Protein AF-A0A6J1R0R0-F1 (afdb_monomer)

Organism: NCBI:txid300111

Foldseek 3Di:
DDDPPPDDPVSLVVVCVVVVVPDPDDPVVNCVSDDDDPCVVPVVVCVPPPPDDDDPQWAWQEFDADLVVRAGFWTWTDHPNDIDTDGDPHHDDDDPDQFLSLVRCLLHQQEQNVQSVVQVHHHSYYAHFFKQKDFKKKFFQWKKFFQDPPADQVCNQCPVVPVVSVCCCCVQVVVQDCPPPQVVVRRRTGIDGDIDIQPDDPFMWGWGDPHSGSPDRTDTGRCPCVDVVSLVSVLVSVVVSVVVCVDPVNVVGVIGTRPDDGPQLVVDDPPDSSSSSSSCVRRMDTPPGIDDSQAEDDPPPRSHSHYD

Secondary structure (DSSP, 8-state):
--------HHHHHHHHHHHHTT----HHHHHHHH---HIIIIIGGGTT-TT----SS-EEEEEEEETTTTEEEEEEEEETTEEEEEE-SS-----SHHHHHHHHHHHTTEE-HHHHHHTTPPPSEE--TTEEEB--EEE---EEE-S-TTSEEHHHHT-TTSHHHHHHIIIIIHHHS-TTHHHHTTTTSEEEE---B-SS----EEEE-SSS-TTSPPEEE--TT-SHHHHHHHHHHHHHHHHHHTSHHHHTTT-EE-----GGGTTS-TTSHHHHHHHHHHHEEE-S--B-TT-EESTT-TT-SEE-

InterPro domains:
  IPR000172 Glucose-methanol-choline oxidoreductase, N-terminal [PF00732] (37-137)
  IPR000172 Glucose-methanol-choline oxidoreductase, N-terminal [PS00624] (97-111)
  IPR007867 Glucose-methanol-choline oxidoreductase, C-terminal [PF05199] (201-302)
  IPR012132 Glucose-methanol-choline oxidoreductase [PTHR11552] (37-172)
  IPR036188 FAD/NAD(P)-binding domain superfamily [G3DSA:3.50.50.60] (41-130)
  IPR036188 FAD/NAD(P)-binding domain superfamily [G3DSA:3.50.50.60] (289-304)
  IPR036188 FAD/NAD(P)-binding domain superfamily [SSF51905] (34-174)

pLDDT: mean 81.6, std 20.73, range [24.03, 98.38]

Sequence (308 aa):
MFLENRGTYLECYENIRNLLLRYPLNILSIYLCCMGSSNRAYLHPVHGRTNLHLTRKSTVTKVLIDRITNRAIGVEFVKNKQTIRVFAKNEVILCAGAIRSPQLLMLSGIGPAKHLTDLGINVIRDAPVGENLIDHITFFGLTFTTNAAVGYQLFDLINPFNSHISDFLINRMGKVYDSGREWDKYSLTNGWTVLPILLKPKSRGRITLLANDVNVKPEIVPNYFDDPDDVRTMIAGIRTALSIGQTKTMQAFDSKLLNITYTECNNYEYDSDAYWECAIRMLSTTLYHYCGTCKMGPSGDPTGSSEN

Structure (mmCIF, N/CA/C/O backbone):
data_AF-A0A6J1R0R0-F1
#
_entry.id   AF-A0A6J1R0R0-F1
#
loop_
_atom_site.group_PDB
_atom_site.id
_atom_site.type_symbol
_atom_site.label_atom_id
_atom_site.label_alt_id
_atom_site.label_comp_id
_atom_site.label_asym_id
_atom_site.label_entity_id
_atom_site.label_seq_id
_atom_site.pdbx_PDB_ins_code
_atom_site.Cartn_x
_atom_site.Cartn_y
_atom_site.Cartn_z
_atom_site.occupancy
_atom_site.B_iso_or_equiv
_atom_site.auth_seq_id
_atom_site.auth_comp_id
_atom_site.auth_asym_id
_atom_site.auth_atom_id
_atom_site.pdbx_PDB_model_num
ATOM 1 N N . MET A 1 1 ? 26.150 7.738 23.090 1.00 25.55 1 MET A N 1
ATOM 2 C CA . MET A 1 1 ? 26.314 9.201 23.203 1.00 25.55 1 MET A CA 1
ATOM 3 C C . MET A 1 1 ? 25.597 9.819 22.008 1.00 25.55 1 MET A C 1
ATOM 5 O O . MET A 1 1 ? 26.171 9.892 20.935 1.00 25.55 1 MET A O 1
ATOM 9 N N . PHE A 1 2 ? 24.296 10.093 22.138 1.00 24.03 2 PHE A N 1
ATOM 10 C CA . PHE A 1 2 ? 23.506 10.749 21.090 1.00 24.03 2 PHE A CA 1
ATOM 11 C C . PHE A 1 2 ? 23.536 12.247 21.380 1.00 24.03 2 PHE A C 1
ATOM 13 O O . PHE A 1 2 ? 23.161 12.653 22.477 1.00 24.03 2 PHE A O 1
ATOM 20 N N . LEU A 1 3 ? 24.029 13.044 20.435 1.00 28.38 3 LEU A N 1
ATOM 21 C CA . LEU A 1 3 ? 24.000 14.498 20.543 1.00 28.38 3 LEU A CA 1
ATOM 22 C C . LEU A 1 3 ? 22.537 14.961 20.478 1.00 28.38 3 LEU A C 1
ATOM 24 O O . LEU A 1 3 ? 21.873 14.807 19.452 1.00 28.38 3 LEU A O 1
ATOM 28 N N . GLU A 1 4 ? 22.037 15.503 21.590 1.00 34.66 4 GLU A N 1
ATOM 29 C CA . GLU A 1 4 ? 20.826 16.324 21.631 1.00 34.66 4 GLU A CA 1
ATOM 30 C C . GLU A 1 4 ? 21.063 17.572 20.776 1.00 34.66 4 GLU A C 1
ATOM 32 O O . GLU A 1 4 ? 21.605 18.563 21.256 1.00 34.66 4 GLU A O 1
ATOM 37 N N . ASN A 1 5 ? 20.665 17.546 19.505 1.00 34.84 5 ASN A N 1
ATOM 38 C CA . ASN A 1 5 ? 20.676 18.755 18.690 1.00 34.84 5 ASN A CA 1
ATOM 39 C C . ASN A 1 5 ? 19.304 19.432 18.790 1.00 34.84 5 ASN A C 1
ATOM 41 O O . ASN A 1 5 ? 18.382 19.146 18.027 1.00 34.84 5 ASN A O 1
ATOM 45 N N . ARG A 1 6 ? 19.172 20.309 19.792 1.00 40.19 6 ARG A N 1
ATOM 46 C CA . ARG A 1 6 ? 18.006 21.166 20.072 1.00 40.19 6 ARG A CA 1
ATOM 47 C C . ARG A 1 6 ? 17.918 22.351 19.097 1.00 40.19 6 ARG A C 1
ATOM 49 O O . ARG A 1 6 ? 17.718 23.476 19.528 1.00 40.19 6 ARG A O 1
ATOM 56 N N . GLY A 1 7 ? 18.116 22.103 17.804 1.00 38.59 7 GLY A N 1
ATOM 57 C CA . GLY A 1 7 ? 18.238 23.155 16.800 1.00 38.59 7 GLY A CA 1
ATOM 58 C C . GLY A 1 7 ? 17.010 23.296 15.902 1.00 38.59 7 GLY A C 1
ATOM 59 O O . GLY A 1 7 ? 16.557 22.312 15.309 1.00 38.59 7 GLY A O 1
ATOM 60 N N . THR A 1 8 ? 16.499 24.515 15.745 1.00 49.19 8 THR A N 1
ATOM 61 C CA . THR A 1 8 ? 15.584 24.897 14.651 1.00 49.19 8 THR A CA 1
ATOM 62 C C . THR A 1 8 ? 16.269 24.754 13.274 1.00 49.19 8 THR A C 1
ATOM 64 O O . THR A 1 8 ? 17.476 24.529 13.188 1.00 49.19 8 THR A O 1
ATOM 67 N N . TYR A 1 9 ? 15.524 24.850 12.161 1.00 46.78 9 TYR A N 1
ATOM 68 C CA . TYR A 1 9 ? 16.057 24.653 10.793 1.00 46.78 9 TYR A CA 1
ATOM 69 C C . TYR A 1 9 ? 17.287 25.542 10.488 1.00 46.78 9 TYR A C 1
ATOM 71 O O . TYR A 1 9 ? 18.226 25.092 9.833 1.00 46.78 9 TYR A O 1
ATOM 79 N N . LEU A 1 10 ? 17.324 26.763 11.039 1.00 44.91 10 LEU A N 1
ATOM 80 C CA . LEU A 1 10 ? 18.466 27.683 10.954 1.00 44.91 10 LEU A CA 1
ATOM 81 C C . LEU A 1 10 ? 19.697 27.199 11.742 1.00 44.91 10 LEU A C 1
ATOM 83 O O . LEU A 1 10 ? 20.815 27.336 11.256 1.00 44.91 10 LEU A O 1
ATOM 87 N N . GLU A 1 11 ? 19.519 26.568 12.904 1.00 47.12 11 GLU A N 1
ATOM 88 C CA . GLU A 1 11 ? 20.631 26.034 13.706 1.00 47.12 11 GLU A CA 1
ATOM 89 C C . GLU A 1 11 ? 21.251 24.768 13.099 1.00 47.12 11 GLU A C 1
ATOM 91 O O . GLU A 1 11 ? 22.453 24.566 13.246 1.00 47.12 11 GLU A O 1
ATOM 96 N N . CYS A 1 12 ? 20.493 23.919 12.385 1.00 47.28 12 CYS A N 1
ATOM 97 C CA . CYS A 1 12 ? 21.101 22.815 11.614 1.00 47.28 12 CYS A CA 1
ATOM 98 C C . CYS A 1 12 ? 21.874 23.381 10.400 1.00 47.28 12 CYS A C 1
ATOM 100 O O . CYS A 1 12 ? 22.957 22.884 10.113 1.00 47.28 12 CYS A O 1
ATOM 102 N N . TYR A 1 13 ? 21.417 24.468 9.756 1.00 50.12 13 TYR A N 1
ATOM 103 C CA . TYR A 1 13 ? 22.153 25.118 8.656 1.00 50.12 13 TYR A CA 1
ATOM 104 C C . TYR A 1 13 ? 23.470 25.777 9.118 1.00 50.12 13 TYR A C 1
ATOM 106 O O . TYR A 1 13 ? 24.520 25.546 8.518 1.00 50.12 13 TYR A O 1
ATOM 114 N N . GLU A 1 14 ? 23.446 26.529 10.223 1.00 50.41 14 GLU A N 1
ATOM 115 C CA . GLU A 1 14 ? 24.640 27.137 10.843 1.00 50.41 14 GLU A CA 1
ATOM 116 C C . GLU A 1 14 ? 25.627 26.076 11.371 1.00 50.41 14 GLU A C 1
ATOM 118 O O . GLU A 1 14 ? 26.841 26.191 11.174 1.00 50.41 14 GLU A O 1
ATOM 123 N N . ASN A 1 15 ? 25.129 24.986 11.970 1.00 48.19 15 ASN A N 1
ATOM 124 C CA . ASN A 1 15 ? 25.982 23.872 12.39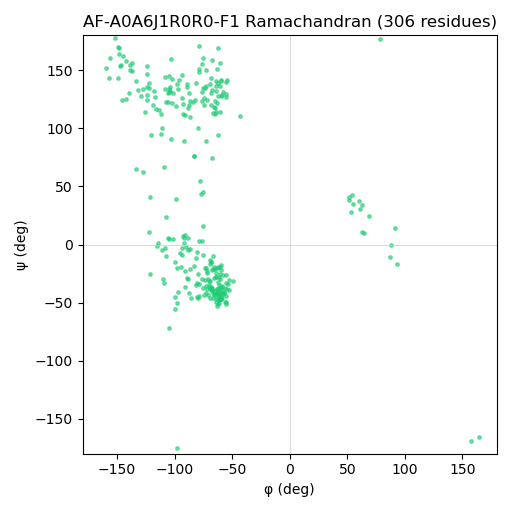8 1.00 48.19 15 ASN A CA 1
ATOM 125 C C . ASN A 1 15 ? 26.579 23.098 11.214 1.00 48.19 15 ASN A C 1
ATOM 127 O O . ASN A 1 15 ? 27.745 22.717 11.273 1.00 48.19 15 ASN A O 1
ATOM 131 N N . ILE A 1 16 ? 25.837 22.903 10.117 1.00 51.34 16 ILE A N 1
ATOM 132 C CA . ILE A 1 16 ? 26.368 22.294 8.887 1.00 51.34 16 ILE A CA 1
ATOM 133 C C . ILE A 1 16 ? 27.457 23.185 8.279 1.00 51.34 16 ILE A C 1
ATOM 135 O O . ILE A 1 16 ? 28.513 22.675 7.911 1.00 51.34 16 ILE A O 1
ATOM 139 N N . ARG A 1 17 ? 27.268 24.512 8.243 1.00 47.06 17 ARG A N 1
ATOM 140 C CA . ARG A 1 17 ? 28.279 25.459 7.743 1.00 47.06 17 ARG A CA 1
ATOM 141 C C . ARG A 1 17 ? 29.583 25.401 8.547 1.00 47.06 17 ARG A C 1
ATOM 143 O O . ARG A 1 17 ? 30.659 25.404 7.956 1.00 47.06 17 ARG A O 1
ATOM 150 N N . ASN A 1 18 ? 29.495 25.288 9.873 1.00 45.72 18 ASN A N 1
ATOM 151 C CA . ASN A 1 18 ? 30.667 25.171 10.747 1.00 45.72 18 ASN A CA 1
ATOM 152 C C . ASN A 1 18 ? 31.321 23.773 10.726 1.00 45.72 18 ASN A C 1
ATOM 154 O O . ASN A 1 18 ? 32.537 23.675 10.894 1.00 45.72 18 ASN A O 1
ATOM 158 N N . LEU A 1 19 ? 30.562 22.694 10.485 1.00 45.06 19 LEU A N 1
ATOM 159 C CA . LEU A 1 19 ? 31.120 21.339 10.350 1.00 45.06 19 LEU A CA 1
ATOM 160 C C . LEU A 1 19 ? 31.748 21.064 8.973 1.00 45.06 19 LEU A C 1
ATOM 162 O O . LEU A 1 19 ? 32.768 20.375 8.918 1.00 45.06 19 LEU A O 1
ATOM 166 N N . LEU A 1 20 ? 31.211 21.636 7.887 1.00 45.91 20 LEU A N 1
ATOM 167 C CA . LEU A 1 20 ? 31.779 21.536 6.531 1.00 45.91 20 LEU A CA 1
ATOM 168 C C . LEU A 1 20 ? 33.198 22.122 6.434 1.00 45.91 20 LEU A C 1
ATOM 170 O O . LEU A 1 20 ? 33.977 21.701 5.586 1.00 45.91 20 LEU A O 1
ATOM 174 N N . LEU A 1 21 ? 33.552 23.060 7.319 1.00 47.03 21 LEU A N 1
ATOM 175 C CA . LEU A 1 21 ? 34.891 23.653 7.392 1.00 47.03 21 LEU A CA 1
ATOM 176 C C . LEU A 1 21 ? 35.912 22.791 8.152 1.00 47.03 21 LEU A C 1
ATOM 178 O O . LEU A 1 21 ? 37.100 23.105 8.116 1.00 47.03 21 LEU A O 1
ATOM 182 N N . ARG A 1 22 ? 35.485 21.740 8.869 1.00 41.75 22 ARG A N 1
ATOM 183 C CA . ARG A 1 22 ? 36.368 20.982 9.776 1.00 41.75 22 ARG A CA 1
ATOM 184 C C . ARG A 1 22 ? 36.503 19.493 9.477 1.00 41.75 22 ARG A C 1
ATOM 186 O O . ARG A 1 22 ? 37.535 18.940 9.839 1.00 41.75 22 ARG A O 1
ATOM 193 N N . TYR A 1 23 ? 35.532 18.845 8.830 1.00 41.50 23 TYR A N 1
ATOM 194 C CA . TYR A 1 23 ? 35.614 17.409 8.532 1.00 41.50 23 TYR A CA 1
ATOM 195 C C . TYR A 1 23 ? 34.883 17.047 7.229 1.00 41.50 23 TYR A C 1
ATOM 197 O O . TYR A 1 23 ? 33.804 17.588 6.979 1.00 41.50 23 TYR A O 1
ATOM 205 N N . PRO A 1 24 ? 35.395 16.092 6.425 1.00 41.91 24 PRO A N 1
ATOM 206 C CA . PRO A 1 24 ? 34.643 15.525 5.314 1.00 41.91 24 PRO A CA 1
ATOM 207 C C . PRO A 1 24 ? 33.551 14.617 5.896 1.00 41.91 24 PRO A C 1
ATOM 209 O O . PRO A 1 24 ? 33.769 13.437 6.168 1.00 41.91 24 PRO A O 1
ATOM 212 N N . LEU A 1 25 ? 32.377 15.179 6.178 1.00 41.91 25 LEU A N 1
ATOM 213 C CA . LEU A 1 25 ? 31.230 14.385 6.603 1.00 41.91 25 LEU A CA 1
ATOM 214 C C . LEU A 1 25 ? 30.607 13.672 5.403 1.00 41.91 25 LEU A C 1
ATOM 216 O O . LEU A 1 25 ? 30.306 14.281 4.380 1.00 41.91 25 LEU A O 1
ATOM 220 N N . ASN A 1 26 ? 30.379 12.371 5.570 1.00 42.28 26 ASN A N 1
ATOM 221 C CA . ASN A 1 26 ? 29.721 11.516 4.592 1.00 42.28 26 ASN A CA 1
ATOM 222 C C . ASN A 1 26 ? 28.259 11.978 4.377 1.00 42.28 26 ASN A C 1
ATOM 224 O O . ASN A 1 26 ? 27.578 12.331 5.345 1.00 42.28 26 ASN A O 1
ATOM 228 N N . ILE A 1 27 ? 27.766 11.955 3.132 1.00 45.88 27 ILE A N 1
ATOM 229 C CA . ILE A 1 27 ? 26.449 12.487 2.697 1.00 45.88 27 ILE A CA 1
ATOM 230 C C . ILE A 1 27 ? 25.278 12.005 3.579 1.00 45.88 27 ILE A C 1
ATOM 232 O O . ILE A 1 27 ? 24.324 12.746 3.833 1.00 45.88 27 ILE A O 1
ATOM 236 N N . LEU A 1 28 ? 25.385 10.793 4.127 1.00 38.22 28 LEU A N 1
ATOM 237 C CA . LEU A 1 28 ? 24.395 10.184 5.017 1.00 38.22 28 LEU A CA 1
ATOM 238 C C . LEU A 1 28 ? 24.143 10.995 6.309 1.00 38.22 28 LEU A C 1
ATOM 240 O O . LEU A 1 28 ? 23.002 11.097 6.760 1.00 38.22 28 LEU A O 1
ATOM 244 N N . SER A 1 29 ? 25.176 11.626 6.883 1.00 35.62 29 SER A N 1
ATOM 245 C CA . SER A 1 29 ? 25.048 12.433 8.112 1.00 35.62 29 SER A CA 1
ATOM 246 C C . SER A 1 29 ? 24.282 13.740 7.890 1.00 35.62 29 SER A C 1
ATOM 248 O O . SER A 1 29 ? 23.574 14.201 8.787 1.00 35.62 29 SER A O 1
ATOM 250 N N . ILE A 1 30 ? 24.374 14.325 6.693 1.00 46.00 30 ILE A N 1
ATOM 251 C CA . ILE A 1 30 ? 23.622 15.535 6.325 1.00 46.00 30 ILE A CA 1
ATOM 252 C C . ILE A 1 30 ? 22.140 15.179 6.129 1.00 46.00 30 ILE A C 1
ATOM 254 O O . ILE A 1 30 ? 21.258 15.868 6.644 1.00 46.00 30 ILE A O 1
ATOM 258 N N . TYR A 1 31 ? 21.864 14.044 5.479 1.00 45.44 31 TYR A N 1
ATOM 259 C CA . TYR A 1 31 ? 20.505 13.546 5.244 1.00 45.44 31 TYR A CA 1
ATOM 260 C C . TYR A 1 31 ? 19.730 13.299 6.553 1.00 45.44 31 TYR A C 1
ATOM 262 O O . TYR A 1 31 ? 18.569 13.692 6.687 1.00 45.44 31 TYR A O 1
ATOM 270 N N . LEU A 1 32 ? 20.392 12.723 7.563 1.00 44.53 32 LEU A N 1
ATOM 271 C CA . LEU A 1 32 ? 19.810 12.491 8.890 1.00 44.53 32 L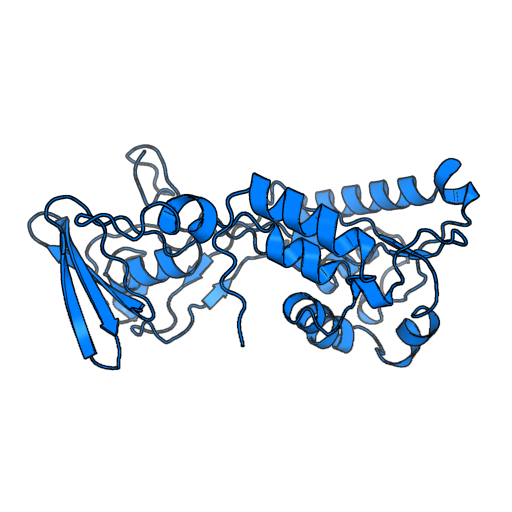EU A CA 1
ATOM 272 C C . LEU A 1 32 ? 19.568 13.791 9.693 1.00 44.53 32 LEU A C 1
ATOM 274 O O . LEU A 1 32 ? 18.579 13.852 10.428 1.00 44.53 32 LEU A O 1
ATOM 278 N N . CYS A 1 33 ? 20.379 14.855 9.537 1.00 50.22 33 CYS A N 1
ATOM 279 C CA . CYS A 1 33 ? 20.105 16.153 10.199 1.00 50.22 33 CYS A CA 1
ATOM 280 C C . CYS A 1 33 ? 18.914 16.892 9.574 1.00 50.22 33 CYS A C 1
ATOM 282 O O . CYS A 1 33 ? 18.261 17.664 10.279 1.00 50.22 33 CYS A O 1
ATOM 284 N N . CYS A 1 34 ? 18.577 16.634 8.306 1.00 57.62 34 CYS A N 1
ATOM 285 C CA . CYS A 1 34 ? 17.604 17.428 7.545 1.00 57.62 34 CYS A CA 1
ATOM 286 C C . CYS A 1 34 ? 16.277 16.717 7.221 1.00 57.62 34 CYS A C 1
ATOM 288 O O . CYS A 1 34 ? 15.373 17.361 6.693 1.00 57.62 34 CYS A O 1
ATOM 290 N N . MET A 1 35 ? 16.105 15.430 7.549 1.00 64.38 35 MET A N 1
ATOM 291 C CA . MET A 1 35 ? 14.853 14.726 7.242 1.00 64.38 35 MET A CA 1
ATOM 292 C C . MET A 1 35 ? 13.649 15.323 8.002 1.00 64.38 35 MET A C 1
ATOM 294 O O . MET A 1 35 ? 13.539 15.228 9.232 1.00 64.38 35 MET A O 1
ATOM 298 N N . GLY A 1 36 ? 12.719 15.916 7.250 1.00 76.12 36 GLY A N 1
ATOM 299 C CA . GLY A 1 36 ? 11.468 16.492 7.744 1.00 76.12 36 GLY A CA 1
ATOM 300 C C . GLY A 1 36 ? 10.367 15.446 7.919 1.00 76.12 36 GLY A C 1
ATOM 301 O O . GLY A 1 36 ? 9.457 15.360 7.104 1.00 76.12 36 GLY A O 1
ATOM 302 N N . SER A 1 37 ? 10.432 14.639 8.980 1.00 88.69 37 SER A N 1
ATOM 303 C CA . SER A 1 37 ? 9.326 13.731 9.331 1.00 88.69 37 SER A CA 1
ATOM 304 C C . SER A 1 37 ? 8.158 14.474 9.990 1.00 88.69 37 SER A C 1
ATOM 306 O O . SER A 1 37 ? 8.357 15.491 10.659 1.00 88.69 37 SER A O 1
ATOM 308 N N . SER A 1 38 ? 6.944 13.917 9.899 1.00 90.25 38 SER A N 1
ATOM 309 C CA . SER A 1 38 ? 5.759 14.465 10.577 1.00 90.25 38 SER A CA 1
ATOM 310 C C . SER A 1 38 ? 5.954 14.595 12.094 1.00 90.25 38 SER A C 1
ATOM 312 O O . SER A 1 38 ? 5.556 15.591 12.688 1.00 90.25 38 SER A O 1
ATOM 314 N N . ASN A 1 39 ? 6.644 13.645 12.732 1.00 89.56 39 ASN A N 1
ATOM 315 C CA . ASN A 1 39 ? 6.973 13.730 14.155 1.00 89.56 39 ASN A CA 1
ATOM 316 C C . ASN A 1 39 ? 7.865 14.942 14.470 1.00 89.56 39 ASN A C 1
ATOM 318 O O . ASN A 1 39 ? 7.591 15.678 15.417 1.00 89.56 39 ASN A O 1
ATOM 322 N N . ARG A 1 40 ? 8.920 15.168 13.677 1.00 88.62 40 ARG A N 1
ATOM 323 C CA . ARG A 1 40 ? 9.832 16.302 13.885 1.00 88.62 40 ARG A CA 1
ATOM 324 C C . ARG A 1 40 ? 9.145 17.639 13.619 1.00 88.62 40 ARG A C 1
ATOM 326 O O . ARG A 1 40 ? 9.380 18.583 14.362 1.00 88.62 40 ARG A O 1
ATOM 333 N N . ALA A 1 41 ? 8.305 17.705 12.589 1.00 91.25 41 ALA A N 1
ATOM 334 C CA . ALA A 1 41 ? 7.609 18.927 12.204 1.00 91.25 41 ALA A CA 1
ATOM 335 C C . ALA A 1 41 ? 6.451 19.282 13.154 1.00 91.25 41 ALA A C 1
ATOM 337 O O . ALA A 1 41 ? 6.323 20.437 13.545 1.00 91.25 41 ALA A O 1
ATOM 338 N N . TYR A 1 42 ? 5.628 18.305 13.553 1.00 92.62 42 TYR A N 1
ATOM 339 C CA . TYR A 1 42 ? 4.358 18.571 14.242 1.00 92.62 42 TYR A CA 1
ATOM 340 C C . TYR A 1 42 ? 4.335 18.187 15.719 1.00 92.62 42 TYR A C 1
ATOM 342 O O . TYR A 1 42 ? 3.648 18.854 16.483 1.00 92.62 42 TYR A O 1
ATOM 350 N N . LEU A 1 43 ? 5.045 17.135 16.144 1.00 93.06 43 LEU A N 1
ATOM 351 C CA . LEU A 1 43 ? 4.983 16.650 17.533 1.00 93.06 43 LEU A CA 1
ATOM 352 C C . LEU A 1 43 ? 6.127 17.190 18.391 1.00 93.06 43 LEU A C 1
ATOM 354 O O . LEU A 1 43 ? 5.906 17.579 19.536 1.00 93.06 43 LEU A O 1
ATOM 358 N N . HIS A 1 44 ? 7.341 17.254 17.841 1.00 90.44 44 HIS A N 1
ATOM 359 C CA . HIS A 1 44 ? 8.515 17.725 18.574 1.00 90.44 44 HIS A CA 1
ATOM 360 C C . HIS A 1 44 ? 8.362 19.169 19.092 1.00 90.44 44 HIS A C 1
ATOM 362 O O . HIS A 1 44 ? 8.618 19.383 20.271 1.00 90.44 44 HIS A O 1
ATOM 368 N N . PRO A 1 45 ? 7.879 20.162 18.319 1.00 93.56 45 PRO A N 1
ATOM 369 C CA . PRO A 1 45 ? 7.779 21.541 18.816 1.00 93.56 45 PRO A CA 1
ATOM 370 C C . PRO A 1 45 ? 6.727 21.740 19.918 1.00 93.56 45 PRO A C 1
ATOM 372 O O . PRO A 1 45 ? 6.712 22.772 20.582 1.00 93.56 45 PRO A O 1
ATOM 375 N N . VAL A 1 46 ? 5.818 20.778 20.102 1.00 95.38 46 VAL A N 1
ATOM 376 C CA . VAL A 1 46 ? 4.638 20.910 20.973 1.00 95.38 46 VAL A CA 1
ATOM 377 C C . VAL A 1 46 ? 4.580 19.845 22.068 1.00 95.38 46 VAL A C 1
ATOM 379 O O . VAL A 1 46 ? 3.568 19.737 22.760 1.00 95.38 46 VAL A O 1
ATOM 382 N N . HIS A 1 47 ? 5.658 19.078 22.265 1.00 91.00 47 HIS A N 1
ATOM 383 C CA . HIS A 1 47 ? 5.694 17.939 23.190 1.00 91.00 47 HIS A CA 1
ATOM 384 C C . HIS A 1 47 ? 5.395 18.313 24.655 1.00 91.00 47 HIS A C 1
ATOM 386 O O . HIS A 1 47 ? 5.067 17.441 25.452 1.00 91.00 47 HIS A O 1
ATOM 392 N N . GLY A 1 48 ? 5.572 19.586 25.032 1.00 92.88 48 GLY A N 1
ATOM 393 C CA . GLY A 1 48 ? 5.364 20.090 26.393 1.00 92.88 48 GLY A CA 1
ATOM 394 C C . GLY A 1 48 ? 3.947 20.593 26.677 1.00 92.88 48 GLY A C 1
ATOM 395 O O . GLY A 1 48 ? 3.671 21.019 27.795 1.00 92.88 48 GLY A O 1
ATOM 396 N N . ARG A 1 49 ? 3.044 20.585 25.688 1.00 97.44 49 ARG A N 1
ATO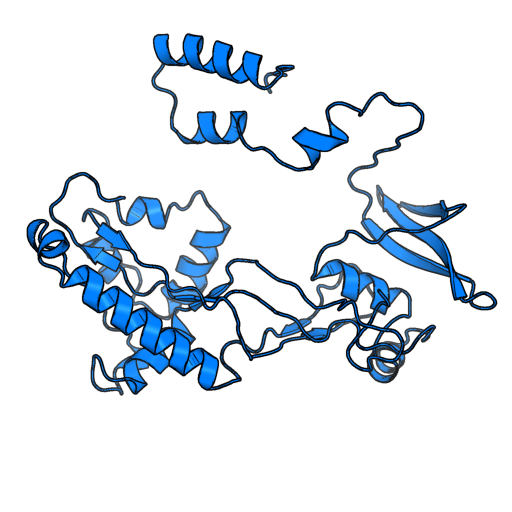M 397 C CA . ARG A 1 49 ? 1.664 21.040 25.887 1.00 97.44 49 ARG A CA 1
ATOM 398 C C . ARG A 1 49 ? 0.910 20.075 26.805 1.00 97.44 49 ARG A C 1
ATOM 400 O O . ARG A 1 49 ? 0.878 18.875 26.559 1.00 97.44 49 ARG A O 1
ATOM 407 N N . THR A 1 50 ? 0.246 20.605 27.830 1.00 97.38 50 THR A N 1
ATOM 408 C CA . THR A 1 50 ? -0.469 19.807 28.845 1.00 97.38 50 THR A CA 1
ATOM 409 C C . THR A 1 50 ? -1.695 19.074 28.302 1.00 97.38 50 THR A C 1
ATOM 411 O O . THR A 1 50 ? -2.117 18.081 28.885 1.00 97.38 50 THR A O 1
ATOM 414 N N . ASN A 1 51 ? -2.252 19.537 27.183 1.00 97.06 51 ASN A N 1
ATOM 415 C CA . ASN A 1 51 ? -3.397 18.935 26.504 1.00 97.06 51 ASN A CA 1
ATOM 416 C C . ASN A 1 51 ? -3.010 17.917 25.413 1.00 97.06 51 ASN A C 1
ATOM 418 O O . ASN A 1 51 ? -3.892 17.440 24.701 1.00 97.06 51 ASN A O 1
ATOM 422 N N . LEU A 1 52 ? -1.720 17.594 25.254 1.00 96.50 52 LEU A N 1
ATOM 423 C CA . LEU A 1 52 ? -1.237 16.588 24.310 1.00 96.50 52 LEU A CA 1
ATOM 424 C C . LEU A 1 52 ? -0.530 15.458 25.058 1.00 96.50 52 LEU A C 1
ATOM 426 O O . LEU A 1 52 ? 0.495 15.659 25.705 1.00 96.50 52 LEU A O 1
ATOM 430 N N . HIS A 1 53 ? -1.038 14.238 24.904 1.00 94.94 53 HIS A N 1
ATOM 431 C CA . HIS A 1 53 ? -0.445 13.052 25.512 1.00 94.94 53 HIS A CA 1
ATOM 432 C C . HIS A 1 53 ? 0.095 12.117 24.433 1.00 94.94 53 HIS A C 1
ATOM 434 O O . HIS A 1 53 ? -0.664 11.558 23.643 1.00 94.94 53 HIS A O 1
ATOM 440 N N . LEU A 1 54 ? 1.415 11.922 24.418 1.00 94.25 54 LEU A N 1
ATOM 441 C CA . LEU A 1 54 ? 2.083 10.996 23.508 1.00 94.25 54 LEU A CA 1
ATOM 442 C C . LEU A 1 54 ? 2.531 9.744 24.261 1.00 94.25 54 LEU A C 1
ATOM 444 O O . LEU A 1 54 ? 3.336 9.809 25.190 1.00 94.25 54 LEU A O 1
ATOM 448 N N . THR A 1 55 ? 2.065 8.580 23.812 1.00 94.31 55 THR A N 1
ATOM 449 C CA . THR A 1 55 ? 2.539 7.283 24.303 1.00 94.31 55 THR A CA 1
ATOM 450 C C . THR A 1 55 ? 3.179 6.487 23.173 1.00 94.31 55 THR A C 1
ATOM 452 O O . THR A 1 55 ? 2.634 6.361 22.082 1.00 94.31 55 THR A O 1
ATOM 455 N N . ARG A 1 56 ? 4.368 5.942 23.439 1.00 93.69 56 ARG A N 1
ATOM 45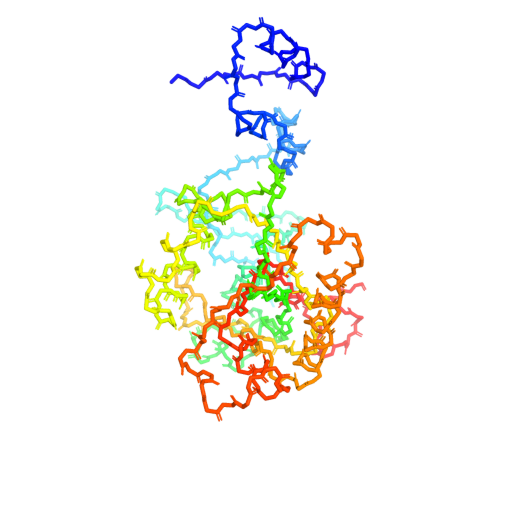6 C CA . ARG A 1 56 ? 5.113 5.075 22.516 1.00 93.69 56 ARG A CA 1
ATOM 457 C C . ARG A 1 56 ? 4.978 3.625 22.964 1.00 93.69 56 ARG A C 1
ATOM 459 O O . ARG A 1 56 ? 4.724 3.374 24.144 1.00 93.69 56 ARG A O 1
ATOM 466 N N . LYS A 1 57 ? 5.226 2.685 22.044 1.00 94.88 57 LYS A N 1
ATOM 467 C CA . LYS A 1 57 ? 5.121 1.235 22.305 1.00 94.88 57 LYS A CA 1
ATOM 468 C C . LYS A 1 57 ? 3.732 0.843 22.850 1.00 94.88 57 LYS A C 1
ATOM 470 O O . LYS A 1 57 ? 3.619 -0.028 23.706 1.00 94.88 57 LYS A O 1
ATOM 475 N N . SER A 1 58 ? 2.703 1.539 22.367 1.00 96.31 58 SER A N 1
ATOM 476 C CA . SER A 1 58 ? 1.287 1.287 22.635 1.00 96.31 58 SER A CA 1
ATOM 477 C C . SER A 1 58 ? 0.648 0.781 21.347 1.00 96.31 58 SER A C 1
ATOM 479 O O . SER A 1 58 ? 0.367 1.578 20.454 1.00 96.31 58 SER A O 1
ATOM 481 N N . THR A 1 59 ? 0.450 -0.529 21.224 1.00 95.31 59 THR A N 1
ATOM 482 C CA . THR A 1 59 ? -0.164 -1.119 20.026 1.00 95.31 59 THR A CA 1
ATOM 483 C C . THR A 1 59 ? -1.661 -1.244 20.247 1.00 95.31 59 THR A C 1
ATOM 485 O O . THR A 1 59 ? -2.090 -2.033 21.086 1.00 95.31 59 THR A O 1
ATOM 488 N N . VAL A 1 60 ? -2.453 -0.463 19.510 1.00 97.38 60 VAL A N 1
ATOM 489 C CA . VAL A 1 60 ? -3.920 -0.567 19.524 1.00 97.38 60 VAL A CA 1
ATOM 490 C C . VAL A 1 60 ? -4.337 -1.933 18.985 1.00 97.38 60 VAL A C 1
ATOM 492 O O . VAL A 1 60 ? -3.830 -2.369 17.950 1.00 97.38 60 VAL A O 1
ATOM 495 N N . THR A 1 61 ? -5.232 -2.600 19.708 1.00 96.38 61 THR A N 1
ATOM 496 C CA . THR A 1 61 ? -5.727 -3.949 19.407 1.00 96.38 61 THR A CA 1
ATOM 497 C C . THR A 1 61 ? -7.180 -3.940 18.952 1.00 96.38 61 THR A C 1
ATOM 499 O O . THR A 1 61 ? -7.574 -4.802 18.171 1.00 96.38 61 THR A O 1
ATOM 502 N N . LYS A 1 62 ? -7.973 -2.967 19.420 1.00 95.69 62 LYS A N 1
ATOM 503 C CA . LYS A 1 62 ? -9.401 -2.856 19.105 1.00 95.69 62 LYS A CA 1
ATOM 504 C C . LYS A 1 62 ? -9.914 -1.424 19.280 1.00 95.69 62 LYS A C 1
ATOM 506 O O . LYS A 1 62 ? -9.518 -0.731 20.218 1.00 95.69 62 LYS A O 1
ATOM 511 N N . VAL A 1 63 ? -10.825 -0.995 18.410 1.00 97.75 63 VAL A N 1
ATOM 512 C CA . VAL A 1 63 ? -11.655 0.203 18.602 1.00 97.75 63 VAL A CA 1
ATOM 513 C C . VAL A 1 63 ? -12.901 -0.200 19.384 1.00 97.75 63 VAL A C 1
ATOM 515 O O . VAL A 1 63 ? -13.564 -1.184 19.062 1.00 97.75 63 VAL A O 1
ATOM 518 N N . LEU A 1 64 ? -13.211 0.548 20.438 1.00 97.12 64 LEU A N 1
ATOM 519 C CA . LEU A 1 64 ? -14.387 0.314 21.267 1.00 97.12 64 LEU A CA 1
ATOM 520 C C . LEU A 1 64 ? -15.567 1.068 20.657 1.00 97.12 64 LEU A C 1
ATOM 522 O O . LEU A 1 64 ? -15.515 2.292 20.533 1.00 97.12 64 LEU A O 1
ATOM 526 N N . ILE A 1 65 ? -16.618 0.340 20.287 1.00 96.75 65 ILE A N 1
ATOM 527 C CA . ILE A 1 65 ? -17.812 0.886 19.637 1.00 96.75 65 ILE A CA 1
ATOM 528 C C . ILE A 1 65 ? -19.031 0.512 20.474 1.00 96.75 65 ILE A C 1
ATOM 530 O O . ILE A 1 65 ? -19.222 -0.655 20.822 1.00 96.75 65 ILE A O 1
ATOM 534 N N . ASP A 1 66 ? -19.844 1.510 20.804 1.00 94.31 66 ASP A N 1
ATOM 535 C CA . ASP A 1 66 ? -21.157 1.300 21.398 1.00 94.31 66 ASP A CA 1
ATOM 536 C C . ASP A 1 66 ? -22.122 0.798 20.317 1.00 94.31 66 ASP A C 1
ATOM 538 O O . ASP A 1 66 ? -22.358 1.475 19.321 1.00 94.31 66 ASP A O 1
ATOM 542 N N . ARG A 1 67 ? -22.675 -0.400 20.518 1.00 90.56 67 ARG A N 1
ATOM 543 C CA . ARG A 1 67 ? -23.551 -1.075 19.551 1.00 90.56 67 ARG A CA 1
ATOM 544 C C . ARG A 1 67 ? -24.947 -0.471 19.457 1.00 90.56 67 ARG A C 1
ATOM 546 O O . ARG A 1 67 ? -25.634 -0.722 18.477 1.00 90.56 67 ARG A O 1
ATOM 553 N N . ILE A 1 68 ? -25.383 0.275 20.472 1.00 91.56 68 ILE A N 1
ATOM 554 C CA . ILE A 1 68 ? -26.707 0.907 20.461 1.00 91.56 68 ILE A CA 1
ATOM 555 C C . ILE A 1 68 ? -26.641 2.180 19.622 1.00 91.56 68 ILE A C 1
ATOM 557 O O . ILE A 1 68 ? -27.492 2.418 18.771 1.00 91.56 68 ILE A O 1
ATOM 561 N N . THR A 1 69 ? -25.608 2.991 19.850 1.00 93.12 69 THR A N 1
ATOM 562 C CA . THR A 1 69 ? -25.447 4.291 19.184 1.00 93.12 69 THR A CA 1
ATOM 563 C C . THR A 1 69 ? -24.592 4.231 17.918 1.00 93.12 69 THR A C 1
ATOM 565 O O . THR A 1 69 ? -24.508 5.222 17.198 1.00 93.12 69 THR A O 1
ATOM 568 N N . ASN A 1 70 ? -23.936 3.096 17.645 1.00 90.25 70 ASN A N 1
ATOM 569 C CA . ASN A 1 70 ? -22.904 2.932 16.614 1.00 90.25 70 ASN A CA 1
ATOM 570 C C . ASN A 1 70 ? -21.763 3.960 16.715 1.00 90.25 70 ASN A C 1
ATOM 572 O O . ASN A 1 70 ? -21.116 4.297 15.722 1.00 90.25 70 ASN A O 1
ATOM 576 N N . ARG A 1 71 ? -21.486 4.454 17.929 1.00 95.12 71 ARG A N 1
ATOM 577 C CA . ARG A 1 71 ? -20.462 5.472 18.185 1.00 95.12 71 ARG A CA 1
ATOM 578 C C . ARG A 1 71 ? -19.157 4.838 18.653 1.00 95.12 71 ARG A C 1
ATOM 580 O O . ARG A 1 71 ? -19.150 4.031 19.582 1.00 95.12 71 ARG A O 1
ATOM 587 N N . ALA A 1 72 ? -18.031 5.261 18.080 1.00 96.75 72 ALA A N 1
ATOM 588 C CA . ALA A 1 72 ? -16.716 4.948 18.633 1.00 96.75 72 ALA A CA 1
ATOM 589 C C . ALA A 1 72 ? -16.520 5.694 19.965 1.00 96.75 72 ALA A C 1
ATOM 591 O O . ALA A 1 72 ? -16.572 6.921 20.016 1.00 96.75 72 ALA A O 1
ATOM 592 N N . ILE A 1 73 ? -16.298 4.953 21.051 1.00 97.56 73 ILE A N 1
ATOM 593 C CA . ILE A 1 73 ? -16.180 5.496 22.415 1.00 97.56 73 ILE A CA 1
ATOM 594 C C . ILE A 1 73 ? -14.747 5.473 22.948 1.00 97.56 73 ILE A C 1
ATOM 596 O O . ILE A 1 73 ? -14.475 6.037 24.006 1.00 97.56 73 ILE A O 1
ATOM 600 N N . GLY A 1 74 ? -13.818 4.817 22.253 1.00 97.88 74 GLY A N 1
ATOM 601 C CA . GLY A 1 74 ? -12.438 4.706 22.706 1.00 97.88 74 GLY A CA 1
ATOM 602 C C . GLY A 1 74 ? -11.641 3.634 21.983 1.00 97.88 74 GLY A C 1
ATOM 603 O O . GLY A 1 74 ? -12.057 3.103 20.955 1.00 97.88 74 GLY A O 1
ATOM 604 N N . VAL A 1 75 ? -10.488 3.301 22.550 1.00 98.12 75 VAL A N 1
ATOM 605 C CA . VAL A 1 75 ? -9.588 2.266 22.037 1.00 98.12 75 VAL A CA 1
ATOM 606 C C . VAL A 1 75 ? -9.047 1.403 23.167 1.00 98.12 75 VAL A C 1
ATOM 608 O O . VAL A 1 75 ? -8.844 1.859 24.295 1.00 98.12 75 VAL A O 1
ATOM 611 N N . GLU A 1 76 ? -8.776 0.149 22.838 1.00 97.88 76 GLU A N 1
ATOM 612 C CA . GLU A 1 76 ? -7.997 -0.775 23.648 1.00 97.88 76 GLU A CA 1
ATOM 613 C C . GLU A 1 76 ? -6.607 -0.927 23.021 1.00 97.88 76 GLU A C 1
ATOM 615 O O . GLU A 1 76 ? -6.478 -1.125 21.810 1.00 97.88 76 GLU A O 1
ATOM 620 N N . PHE A 1 77 ? -5.552 -0.806 23.826 1.00 97.12 77 PHE A N 1
ATOM 621 C CA . PHE A 1 77 ? -4.179 -1.006 23.374 1.00 97.12 77 PHE A CA 1
ATOM 622 C C . PHE A 1 77 ? -3.351 -1.776 24.395 1.00 97.12 77 PHE A C 1
ATOM 624 O O . PHE A 1 77 ? -3.601 -1.724 25.598 1.00 97.12 77 PHE A O 1
ATOM 631 N N . VAL A 1 78 ? -2.310 -2.449 23.911 1.00 96.44 78 VAL A N 1
ATOM 632 C CA . VAL A 1 78 ? -1.342 -3.156 24.748 1.00 96.44 78 VAL A CA 1
ATOM 633 C C . VAL A 1 78 ? -0.075 -2.323 24.896 1.00 96.44 78 VAL A C 1
ATOM 635 O O . VAL A 1 78 ? 0.498 -1.849 23.910 1.00 96.44 78 VAL A O 1
ATOM 638 N N . LYS A 1 79 ? 0.383 -2.160 26.139 1.00 95.50 79 LYS A N 1
ATOM 639 C CA . LYS A 1 79 ? 1.663 -1.536 26.494 1.00 95.50 79 LYS A CA 1
ATOM 640 C C . LYS A 1 79 ? 2.294 -2.318 27.637 1.00 95.50 79 LYS A C 1
ATOM 642 O O . LYS A 1 79 ? 1.638 -2.586 28.634 1.00 95.50 79 LYS A O 1
ATOM 647 N N . ASN A 1 80 ? 3.567 -2.692 27.504 1.00 93.94 80 ASN A N 1
ATOM 648 C CA . ASN A 1 80 ? 4.283 -3.491 28.511 1.00 93.94 80 ASN A CA 1
ATOM 649 C C . ASN A 1 80 ? 3.522 -4.771 28.925 1.00 93.94 80 ASN A C 1
ATOM 651 O O . ASN A 1 80 ? 3.468 -5.105 30.104 1.00 93.94 80 ASN A O 1
ATOM 655 N N . LYS A 1 81 ? 2.914 -5.468 27.950 1.00 93.00 81 LYS A N 1
ATOM 656 C CA . LYS A 1 81 ? 2.065 -6.662 28.151 1.00 93.00 81 LYS A CA 1
ATOM 657 C C . LYS A 1 81 ? 0.788 -6.428 28.977 1.00 93.00 81 LYS A C 1
ATOM 659 O O . LYS A 1 81 ? 0.124 -7.390 29.338 1.00 93.00 81 LYS A O 1
ATOM 664 N N . GLN A 1 82 ? 0.429 -5.176 29.253 1.00 95.75 82 GLN A N 1
ATOM 665 C CA . GLN A 1 82 ? -0.826 -4.815 29.905 1.00 95.75 82 GLN A CA 1
ATOM 666 C C . GLN A 1 82 ? -1.802 -4.248 28.882 1.00 95.75 82 GLN A C 1
ATOM 668 O O . GLN A 1 82 ? -1.427 -3.414 28.053 1.00 95.75 82 GLN A O 1
ATOM 673 N N . THR A 1 83 ? -3.051 -4.690 28.969 1.00 96.50 83 THR A N 1
ATOM 674 C CA . THR A 1 83 ? -4.159 -4.166 28.171 1.00 96.50 83 THR A CA 1
ATOM 675 C C . THR A 1 83 ? -4.753 -2.955 28.875 1.00 96.50 83 THR A C 1
ATOM 677 O O . THR A 1 83 ? -5.168 -3.040 30.028 1.00 96.50 83 THR A O 1
ATOM 680 N N . ILE A 1 84 ? -4.789 -1.823 28.179 1.00 97.50 84 ILE A N 1
ATOM 681 C CA . ILE A 1 84 ? -5.268 -0.542 28.695 1.00 97.50 84 ILE A CA 1
ATOM 682 C C . ILE A 1 84 ? -6.381 -0.043 27.777 1.00 97.50 84 ILE A C 1
ATOM 684 O O . ILE A 1 84 ? -6.254 -0.082 26.552 1.00 97.50 84 ILE A O 1
ATOM 688 N N . ARG A 1 85 ? -7.467 0.454 28.372 1.00 97.88 85 ARG A N 1
ATOM 689 C CA . ARG A 1 85 ? -8.575 1.094 27.657 1.00 97.88 85 ARG A CA 1
ATOM 690 C C . ARG A 1 85 ? -8.560 2.589 27.912 1.00 97.88 85 ARG A C 1
ATOM 692 O O . ARG A 1 85 ? -8.421 3.021 29.053 1.00 97.88 85 ARG A O 1
ATOM 699 N N . VAL A 1 86 ? -8.719 3.367 26.849 1.00 97.44 86 VAL A N 1
ATOM 700 C CA . VAL A 1 86 ? -8.850 4.825 26.916 1.00 97.44 86 VAL A CA 1
ATOM 701 C C . VAL A 1 86 ? -10.102 5.230 26.162 1.00 97.44 86 VAL A C 1
ATOM 703 O O . VAL A 1 86 ? -10.343 4.761 25.051 1.00 97.44 86 VAL A O 1
ATOM 706 N N . PHE A 1 87 ? -10.890 6.105 26.778 1.00 97.94 87 PHE A N 1
ATOM 707 C CA . PHE A 1 87 ? -12.155 6.577 26.235 1.00 97.94 87 PHE A CA 1
ATOM 708 C C . PHE A 1 87 ? -12.007 7.972 25.634 1.00 97.94 87 PHE A C 1
ATOM 710 O O . PHE A 1 87 ? -11.298 8.825 26.171 1.00 97.94 87 PHE A O 1
ATOM 717 N N . ALA A 1 88 ? -12.699 8.198 24.524 1.00 97.44 88 ALA A N 1
ATOM 718 C CA . ALA A 1 88 ? -12.757 9.473 23.833 1.00 97.44 88 ALA A CA 1
ATOM 719 C C . ALA A 1 88 ? -14.112 10.141 24.091 1.00 97.44 88 ALA A C 1
ATOM 721 O O . ALA A 1 88 ? -15.165 9.512 23.987 1.00 97.44 88 ALA A O 1
ATOM 722 N N . LYS A 1 89 ? -14.094 11.438 24.419 1.00 96.75 89 LYS A N 1
ATOM 723 C CA . LYS A 1 89 ? -15.333 12.214 24.590 1.00 96.75 89 LYS A CA 1
ATOM 724 C C . LYS A 1 89 ? -16.023 12.464 23.249 1.00 96.75 89 LYS A C 1
ATOM 726 O O . LYS A 1 89 ? -17.235 12.281 23.155 1.00 96.75 89 LYS A O 1
ATOM 731 N N . ASN A 1 90 ? -15.238 12.816 22.231 1.00 96.38 90 ASN A N 1
ATOM 732 C CA . ASN A 1 90 ? -15.740 13.227 20.923 1.00 96.38 90 ASN A CA 1
ATOM 733 C C . ASN A 1 90 ? -15.541 12.114 19.892 1.00 96.38 90 ASN A C 1
ATOM 735 O O . ASN A 1 90 ? -16.506 11.456 19.517 1.00 96.38 90 ASN A O 1
ATOM 739 N N . GLU A 1 91 ? -14.292 11.879 19.484 1.00 96.69 91 GLU A N 1
ATOM 740 C CA . GLU A 1 91 ? -13.968 11.057 18.317 1.00 96.69 91 GLU A CA 1
ATOM 741 C C . GLU A 1 91 ? -12.712 10.209 18.531 1.00 96.69 91 GLU A C 1
ATOM 743 O O . GLU A 1 91 ? -11.838 10.531 19.342 1.00 96.69 91 GLU A O 1
ATOM 748 N N . VAL A 1 92 ? -12.614 9.137 17.744 1.00 97.50 92 VAL A N 1
ATOM 749 C CA . VAL A 1 92 ? -11.409 8.322 17.581 1.00 97.50 92 VAL A CA 1
ATOM 750 C C . VAL A 1 92 ? -10.961 8.450 16.129 1.00 97.50 92 VAL A C 1
ATOM 752 O O . VAL A 1 92 ? -11.670 8.014 15.227 1.00 97.50 92 VAL A O 1
ATOM 755 N N . ILE A 1 93 ? -9.776 9.020 15.906 1.00 96.94 93 ILE A N 1
ATOM 756 C CA . ILE A 1 93 ? -9.205 9.191 14.565 1.00 96.94 93 ILE A CA 1
ATOM 757 C C . ILE A 1 93 ? -8.201 8.068 14.310 1.00 96.94 93 ILE A C 1
ATOM 759 O O . ILE A 1 93 ? -7.209 7.924 15.031 1.00 96.94 93 ILE A O 1
ATOM 763 N N . LEU A 1 94 ? -8.455 7.261 13.281 1.00 96.00 94 LEU A N 1
ATOM 764 C CA . LEU A 1 94 ? -7.607 6.129 12.931 1.00 96.00 94 LEU A CA 1
ATOM 765 C C . LEU A 1 94 ? -6.527 6.531 11.918 1.00 96.00 94 LEU A C 1
ATOM 767 O O . LEU A 1 94 ? -6.814 6.762 10.750 1.00 96.00 94 LEU A O 1
ATOM 771 N N . CYS A 1 95 ? -5.266 6.540 12.358 1.00 96.62 95 CYS A N 1
ATOM 772 C CA . CYS A 1 95 ? -4.105 6.917 11.540 1.00 96.62 95 CYS A CA 1
ATOM 773 C C . CYS A 1 95 ? -3.067 5.785 11.437 1.00 96.62 95 CYS A C 1
ATOM 775 O O . CYS A 1 95 ? -1.866 6.022 11.551 1.00 96.62 95 CYS A O 1
ATOM 777 N N . ALA A 1 96 ? -3.507 4.533 11.275 1.00 95.81 96 ALA A N 1
ATOM 778 C CA . ALA A 1 96 ? -2.614 3.367 11.275 1.00 95.81 96 ALA A CA 1
ATOM 779 C C . ALA A 1 96 ? -2.043 3.016 9.879 1.00 95.81 96 ALA A C 1
ATOM 781 O O . ALA A 1 96 ? -1.358 2.005 9.722 1.00 95.81 96 ALA A O 1
ATOM 782 N N . GLY A 1 97 ? -2.310 3.849 8.865 1.00 96.38 97 GLY A N 1
ATOM 783 C CA . GLY A 1 97 ? -1.873 3.653 7.478 1.00 96.38 97 GLY A CA 1
ATOM 784 C C . GLY A 1 97 ? -2.725 2.642 6.702 1.00 96.38 97 GLY A C 1
ATOM 785 O O . GLY A 1 97 ? -3.630 2.022 7.262 1.00 96.38 97 GLY A O 1
ATOM 786 N N . ALA A 1 98 ? -2.430 2.458 5.414 1.00 96.69 98 ALA A N 1
ATOM 787 C CA . ALA A 1 98 ? -3.251 1.661 4.494 1.00 96.69 98 ALA A CA 1
ATOM 788 C C . ALA A 1 98 ? -3.267 0.148 4.783 1.00 96.69 98 ALA A C 1
ATOM 790 O O . ALA A 1 98 ? -4.134 -0.557 4.287 1.00 96.69 98 ALA A O 1
ATOM 791 N N . ILE A 1 99 ? -2.343 -0.366 5.597 1.00 96.19 99 ILE A N 1
ATOM 792 C CA . ILE A 1 99 ? -2.303 -1.795 5.945 1.00 96.19 99 ILE A CA 1
ATOM 793 C C . ILE A 1 99 ? -2.967 -2.057 7.297 1.00 96.19 99 ILE A C 1
ATOM 795 O O . ILE A 1 99 ? -3.826 -2.925 7.418 1.00 96.19 99 ILE A O 1
ATOM 799 N N . ARG A 1 100 ? -2.594 -1.304 8.340 1.00 96.38 100 ARG A N 1
ATOM 800 C CA . ARG A 1 100 ? -3.069 -1.597 9.702 1.00 96.38 100 ARG A CA 1
ATOM 801 C C . ARG A 1 100 ? -4.408 -0.950 10.038 1.00 96.38 100 ARG A C 1
ATOM 803 O O . ARG A 1 100 ? -5.082 -1.440 10.937 1.00 96.38 100 ARG A O 1
ATOM 810 N N . SER A 1 101 ? -4.818 0.110 9.336 1.00 97.62 101 SER A N 1
ATOM 811 C CA . SER A 1 101 ? -6.157 0.691 9.527 1.00 97.62 101 SER A CA 1
ATOM 812 C C . SER A 1 101 ? -7.275 -0.287 9.145 1.00 97.62 101 SER A C 1
ATOM 814 O O . SER A 1 101 ? -8.108 -0.549 10.012 1.00 97.62 101 SER A O 1
ATOM 816 N N . PRO A 1 102 ? -7.288 -0.899 7.938 1.00 97.81 102 PRO A N 1
ATOM 817 C CA . PRO A 1 102 ? -8.313 -1.890 7.607 1.00 97.81 102 PRO A CA 1
ATOM 818 C C . PRO A 1 102 ? -8.234 -3.124 8.516 1.00 97.81 102 PRO A C 1
ATOM 820 O O . PRO A 1 102 ? -9.266 -3.607 8.969 1.00 97.81 102 PRO A O 1
ATOM 823 N N . GLN A 1 103 ? -7.025 -3.580 8.881 1.00 97.94 103 GLN A N 1
ATOM 824 C CA . GLN A 1 103 ? -6.841 -4.674 9.843 1.00 97.94 103 GLN A CA 1
ATOM 825 C C . GLN A 1 103 ? -7.541 -4.376 11.180 1.00 97.94 103 GLN A C 1
ATOM 827 O O . GLN A 1 103 ? -8.288 -5.205 11.697 1.00 97.94 103 GLN A O 1
ATOM 832 N N . LEU A 1 104 ? -7.310 -3.187 11.745 1.00 97.81 104 LEU A N 1
ATOM 833 C CA . LEU A 1 104 ? -7.877 -2.803 13.033 1.00 97.81 104 LEU A CA 1
ATOM 834 C C . LEU A 1 104 ? -9.396 -2.600 12.963 1.00 97.81 104 LEU A C 1
ATOM 836 O O . LEU A 1 104 ? -10.092 -2.983 13.903 1.00 97.81 104 LEU A O 1
ATOM 840 N N . LEU A 1 105 ? -9.917 -2.031 11.873 1.00 97.88 105 LEU A N 1
ATOM 841 C CA . LEU A 1 105 ? -11.361 -1.904 11.652 1.00 97.88 105 LEU A CA 1
ATOM 842 C C . LEU A 1 105 ? -12.033 -3.279 11.598 1.00 97.88 105 LEU A C 1
ATOM 844 O O . LEU A 1 105 ? -12.983 -3.512 12.348 1.00 97.88 105 LEU A O 1
ATOM 848 N N . MET A 1 106 ? -11.472 -4.213 10.823 1.00 98.19 106 MET A N 1
ATOM 849 C CA . MET A 1 106 ? -11.979 -5.583 10.723 1.00 98.19 106 MET A CA 1
ATOM 850 C C . MET A 1 106 ? -11.966 -6.294 12.083 1.00 98.19 106 MET A C 1
ATOM 852 O O . MET A 1 106 ? -12.990 -6.826 12.503 1.00 98.19 106 MET A O 1
ATOM 856 N N . LEU A 1 107 ? -10.864 -6.218 12.842 1.00 97.75 107 LEU A N 1
ATOM 857 C CA . LEU A 1 107 ? -10.772 -6.780 14.204 1.00 97.75 107 LEU A CA 1
ATOM 858 C C . LEU A 1 107 ? -11.738 -6.123 15.207 1.00 97.75 107 LEU A C 1
ATOM 860 O O . LEU A 1 107 ? -12.047 -6.695 16.256 1.00 97.75 107 LEU A O 1
ATOM 864 N N . SER A 1 108 ? -12.214 -4.917 14.896 1.00 97.69 108 SER A N 1
ATOM 865 C CA . SER A 1 108 ? -13.204 -4.181 15.686 1.00 97.69 108 SER A CA 1
ATOM 866 C C . SER A 1 108 ? -14.645 -4.441 15.231 1.00 97.69 108 SER A C 1
ATOM 868 O O . SER A 1 108 ? -15.563 -3.884 15.824 1.00 97.69 108 SER A O 1
ATOM 870 N N . GLY A 1 109 ? -14.856 -5.296 14.223 1.00 96.69 109 GLY A N 1
ATOM 871 C CA . GLY A 1 109 ? -16.180 -5.658 13.715 1.00 96.69 109 GLY A CA 1
ATOM 872 C C . GLY A 1 109 ? -16.694 -4.784 12.565 1.00 96.69 109 GLY A C 1
ATOM 873 O O . GLY A 1 109 ? -17.887 -4.831 12.277 1.00 96.69 109 GLY A O 1
ATOM 874 N N . ILE A 1 110 ? -15.842 -3.980 11.919 1.00 97.06 110 ILE A N 1
ATOM 875 C CA . ILE A 1 110 ? -16.201 -3.182 10.735 1.00 97.06 110 ILE A CA 1
ATOM 876 C C . ILE A 1 110 ? -15.456 -3.728 9.514 1.00 97.06 110 ILE A C 1
ATOM 878 O O . ILE A 1 110 ? -14.235 -3.608 9.428 1.00 97.06 110 ILE A O 1
ATOM 882 N N . GLY A 1 111 ? -16.182 -4.303 8.561 1.00 97.38 111 GLY A N 1
ATOM 883 C CA . GLY A 1 111 ? -15.606 -4.906 7.359 1.00 97.38 111 GLY A CA 1
ATOM 884 C C . GLY A 1 111 ? -16.529 -5.949 6.729 1.00 97.38 111 GLY A C 1
ATOM 885 O O . GLY A 1 111 ? -17.684 -6.036 7.144 1.00 97.38 111 GLY A O 1
ATOM 886 N N . PRO A 1 112 ? -16.041 -6.747 5.760 1.00 97.88 112 PRO A N 1
ATOM 887 C CA . PRO A 1 112 ? -16.883 -7.684 5.021 1.00 97.88 112 PRO A CA 1
ATOM 888 C C . PRO A 1 112 ? -17.529 -8.721 5.950 1.00 97.88 112 PRO A C 1
ATOM 890 O O . PRO A 1 112 ? -16.836 -9.559 6.534 1.00 97.88 112 PRO A O 1
ATOM 893 N N . ALA A 1 113 ? -18.856 -8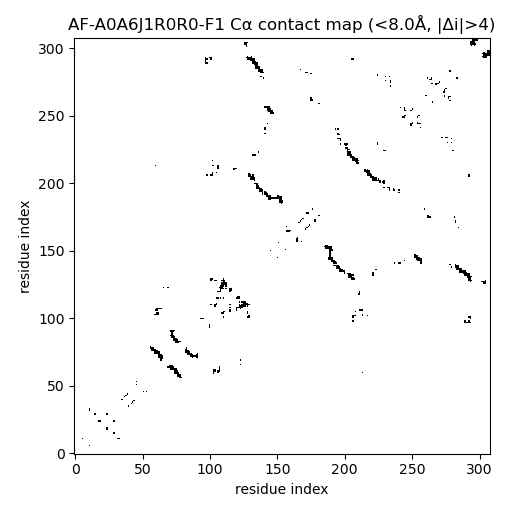.684 6.089 1.00 97.88 113 ALA A N 1
ATOM 894 C CA . ALA A 1 113 ? -19.573 -9.412 7.140 1.00 97.88 113 ALA A CA 1
ATOM 895 C C . ALA A 1 113 ? -19.309 -10.925 7.138 1.00 97.88 113 ALA A C 1
ATOM 897 O O . ALA A 1 113 ? -19.112 -11.524 8.199 1.00 97.88 113 ALA A O 1
ATOM 898 N N . LYS A 1 114 ? -19.258 -11.542 5.950 1.00 98.00 114 LYS A N 1
ATOM 899 C CA . LYS A 1 114 ? -18.962 -12.974 5.802 1.00 98.00 114 LYS A CA 1
ATOM 900 C C . LYS A 1 114 ? -17.563 -13.317 6.328 1.00 98.00 114 LYS A C 1
ATOM 902 O O . LYS A 1 114 ? -17.441 -14.169 7.199 1.00 98.00 114 LYS A O 1
ATOM 907 N N . HIS A 1 115 ? -16.541 -12.583 5.878 1.00 98.06 115 HIS A N 1
ATOM 908 C CA . HIS A 1 115 ? -15.144 -12.779 6.294 1.00 98.06 115 HIS A CA 1
ATOM 909 C C . HIS A 1 115 ? -14.964 -12.640 7.810 1.00 98.06 115 HIS A C 1
ATOM 911 O O . HIS A 1 115 ? -14.276 -13.433 8.447 1.00 98.06 115 HIS A O 1
ATOM 917 N N . LEU A 1 116 ? -15.614 -11.638 8.408 1.00 98.38 116 LEU A N 1
ATOM 918 C CA . LEU A 1 116 ? -15.572 -11.427 9.854 1.00 98.38 116 LEU A CA 1
ATOM 919 C C . LEU A 1 116 ? -16.250 -12.568 10.622 1.00 98.38 116 LEU A C 1
ATOM 921 O O . LEU A 1 116 ? -15.698 -13.051 11.612 1.00 98.38 116 LEU A O 1
ATOM 925 N N . THR A 1 117 ? -17.413 -13.022 10.151 1.00 98.12 117 THR A N 1
ATOM 926 C CA . THR A 1 117 ? -18.162 -14.124 10.775 1.00 98.12 117 THR A CA 1
ATOM 927 C C . THR A 1 117 ? -17.367 -15.429 10.733 1.00 98.12 117 THR A C 1
ATOM 929 O O . THR A 1 117 ? -17.288 -16.116 11.751 1.00 98.12 117 THR A O 1
ATOM 932 N N . ASP A 1 118 ? -16.705 -15.724 9.610 1.00 98.12 118 ASP A N 1
ATOM 933 C CA . ASP A 1 118 ? -15.871 -16.921 9.429 1.00 98.12 118 ASP A CA 1
ATOM 934 C C . ASP A 1 118 ? -14.686 -16.964 10.419 1.00 98.12 118 ASP A C 1
ATOM 936 O O . ASP A 1 118 ? -14.250 -18.035 10.839 1.00 98.12 118 ASP A O 1
ATOM 940 N N . LEU A 1 119 ? -14.200 -15.797 10.861 1.00 97.81 119 LEU A N 1
ATOM 941 C CA . LEU A 1 119 ? -13.143 -15.654 11.873 1.00 97.81 119 LEU A CA 1
ATOM 942 C C . LEU A 1 119 ? -13.675 -15.509 13.312 1.00 97.81 119 LEU A C 1
ATOM 944 O O . LEU A 1 119 ? -12.903 -15.225 14.236 1.00 97.81 119 LEU A O 1
ATOM 948 N N . GLY A 1 120 ? -14.985 -15.668 13.523 1.00 97.44 120 GLY A N 1
ATOM 949 C CA . GLY A 1 120 ? -15.626 -15.525 14.833 1.00 97.44 120 GLY A CA 1
ATOM 950 C C . GLY A 1 120 ? -15.644 -14.085 15.361 1.00 97.44 120 GLY A C 1
ATOM 951 O O . GLY A 1 120 ? -15.687 -13.865 16.574 1.00 97.44 120 GLY A O 1
ATOM 952 N N . ILE A 1 121 ? -15.574 -13.089 14.474 1.00 97.56 121 ILE A N 1
ATOM 953 C CA . ILE A 1 121 ? -15.659 -11.670 14.821 1.00 97.56 121 ILE A CA 1
ATOM 954 C C . ILE A 1 121 ? -17.114 -11.221 14.692 1.00 97.56 121 ILE A C 1
ATOM 956 O O . ILE A 1 121 ? -17.740 -11.343 13.643 1.00 97.56 121 ILE A O 1
ATOM 960 N N . ASN A 1 122 ? -17.648 -10.640 15.766 1.00 95.75 122 ASN A N 1
ATOM 961 C CA . ASN A 1 122 ? -18.982 -10.052 15.742 1.00 95.75 122 ASN A CA 1
ATOM 962 C C . ASN A 1 122 ? -19.023 -8.841 14.802 1.00 95.75 122 ASN A C 1
ATOM 964 O O . ASN A 1 122 ? -18.358 -7.836 15.066 1.00 95.75 122 ASN A O 1
ATOM 968 N N . VAL A 1 123 ? -19.846 -8.923 13.760 1.00 97.31 123 VAL A N 1
ATOM 969 C CA . VAL A 1 123 ? -20.058 -7.835 12.802 1.00 97.31 123 VAL A CA 1
ATOM 970 C C . VAL A 1 123 ? -20.867 -6.715 13.457 1.00 97.31 123 VAL A C 1
ATOM 972 O O . VAL A 1 123 ? -21.954 -6.943 13.984 1.00 97.31 123 VAL A O 1
ATOM 975 N N . ILE A 1 124 ? -20.320 -5.502 13.432 1.00 95.81 124 I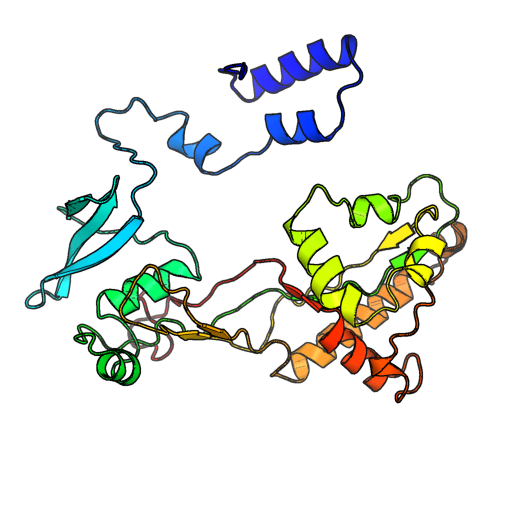LE A N 1
ATOM 976 C CA . ILE A 1 124 ? -20.984 -4.258 13.843 1.00 95.81 124 ILE A CA 1
ATOM 977 C C . ILE A 1 124 ? -21.493 -3.515 12.608 1.00 95.81 124 ILE A C 1
ATOM 979 O O . ILE A 1 124 ? -22.631 -3.056 12.591 1.00 95.81 124 ILE A O 1
ATOM 983 N N . ARG A 1 125 ? -20.660 -3.412 11.566 1.00 94.00 125 ARG A N 1
ATOM 984 C CA . ARG A 1 125 ? -21.024 -2.793 10.288 1.00 94.00 125 ARG A CA 1
ATOM 985 C C . ARG A 1 125 ? -20.400 -3.572 9.141 1.00 94.00 125 ARG A C 1
ATOM 987 O O . ARG A 1 125 ? -19.181 -3.741 9.112 1.00 94.00 125 ARG A O 1
ATOM 994 N N . ASP A 1 126 ? -21.240 -3.994 8.203 1.00 95.56 126 ASP A N 1
ATOM 995 C CA . ASP A 1 126 ? -20.782 -4.529 6.924 1.00 95.56 126 ASP A CA 1
ATOM 996 C C . ASP A 1 126 ? -20.282 -3.380 6.040 1.00 95.56 126 ASP A C 1
ATOM 998 O O . ASP A 1 126 ? -20.967 -2.366 5.877 1.00 95.56 126 ASP A O 1
ATOM 1002 N N . ALA A 1 127 ? -19.053 -3.497 5.544 1.00 95.38 127 ALA A N 1
ATOM 1003 C CA . ALA A 1 127 ? -18.394 -2.475 4.736 1.00 95.38 127 ALA A CA 1
ATOM 1004 C C . ALA A 1 127 ? -17.243 -3.089 3.919 1.00 95.38 127 ALA A C 1
ATOM 1006 O O . ALA A 1 127 ? -16.607 -4.031 4.399 1.00 95.38 127 ALA A O 1
ATOM 1007 N N . PRO A 1 128 ? -16.885 -2.531 2.747 1.00 96.62 128 PRO A N 1
ATOM 1008 C CA . PRO A 1 128 ? -15.811 -3.044 1.886 1.00 96.62 128 PRO A CA 1
ATOM 1009 C C . PRO A 1 128 ? -14.402 -2.682 2.408 1.00 96.62 128 PRO A C 1
ATOM 1011 O O . PRO A 1 128 ? -13.529 -2.245 1.661 1.00 96.62 128 PRO A O 1
ATOM 1014 N N . VAL A 1 129 ? -14.167 -2.813 3.717 1.00 97.81 129 VAL A N 1
ATOM 1015 C CA . VAL A 1 129 ? -12.867 -2.536 4.344 1.00 97.81 129 VAL A CA 1
ATOM 1016 C C . VAL A 1 129 ? -11.838 -3.562 3.881 1.00 97.81 129 VAL A C 1
ATOM 1018 O O . VAL A 1 129 ? -12.088 -4.762 3.936 1.00 97.81 129 VAL A O 1
ATOM 1021 N N . GLY A 1 130 ? -10.657 -3.082 3.494 1.00 97.25 130 GLY A N 1
ATOM 1022 C CA . GLY A 1 130 ? -9.561 -3.916 3.008 1.00 97.25 130 GLY A CA 1
ATOM 1023 C C . GLY A 1 130 ? -9.539 -4.075 1.489 1.00 97.25 130 GLY A C 1
ATOM 1024 O O . GLY A 1 130 ? -8.487 -4.409 0.958 1.00 97.25 130 GLY A O 1
ATOM 1025 N N . GLU A 1 131 ? -10.629 -3.775 0.784 1.00 97.38 131 GLU A N 1
ATOM 1026 C CA . GLU A 1 131 ? -10.686 -3.788 -0.684 1.00 97.38 131 GLU A CA 1
ATOM 1027 C C . GLU A 1 131 ? -10.049 -2.535 -1.300 1.00 97.38 131 GLU A C 1
ATOM 1029 O O . GLU A 1 131 ? -9.750 -1.570 -0.605 1.00 97.38 131 GLU A O 1
ATOM 1034 N N . ASN A 1 132 ? -9.864 -2.517 -2.624 1.00 96.94 132 ASN A N 1
ATOM 1035 C CA . ASN A 1 132 ? -9.320 -1.361 -3.350 1.00 96.94 132 ASN A CA 1
ATOM 1036 C C . ASN A 1 132 ? -7.896 -0.974 -2.885 1.00 96.94 132 ASN A C 1
ATOM 1038 O O . ASN A 1 132 ? -7.538 0.204 -2.839 1.00 96.94 132 ASN A O 1
ATOM 1042 N N . LEU A 1 133 ? -7.059 -1.968 -2.565 1.00 97.88 133 LEU A N 1
ATOM 1043 C CA . LEU A 1 133 ? -5.630 -1.747 -2.354 1.00 97.88 133 LEU A CA 1
ATOM 1044 C C . LEU A 1 133 ? -4.992 -1.297 -3.673 1.00 97.88 133 LEU A C 1
ATOM 1046 O O . LEU A 1 133 ? -5.072 -1.994 -4.686 1.00 97.88 133 LEU A O 1
ATOM 1050 N N . ILE A 1 134 ? -4.351 -0.136 -3.636 1.00 97.25 134 ILE A N 1
ATOM 1051 C CA . ILE A 1 134 ? -3.634 0.473 -4.756 1.00 97.25 134 ILE A CA 1
ATOM 1052 C C . ILE A 1 134 ? -2.194 0.699 -4.316 1.00 97.25 134 ILE A C 1
ATOM 1054 O O . ILE A 1 134 ? -1.959 1.140 -3.192 1.00 97.25 134 ILE A O 1
ATOM 1058 N N . ASP A 1 135 ? -1.245 0.430 -5.204 1.00 96.38 135 ASP A N 1
ATOM 1059 C CA . ASP A 1 135 ? 0.164 0.738 -4.995 1.00 96.38 135 ASP A CA 1
ATOM 1060 C C . ASP A 1 135 ? 0.845 1.090 -6.320 1.00 96.38 135 ASP A C 1
ATOM 1062 O O . ASP A 1 135 ? 0.425 0.651 -7.389 1.00 96.38 135 ASP A O 1
ATOM 1066 N N . HIS A 1 136 ? 1.908 1.884 -6.240 1.00 94.56 136 HIS A N 1
ATOM 1067 C CA . HIS A 1 136 ? 2.744 2.194 -7.386 1.00 94.56 136 HIS A CA 1
ATOM 1068 C C . HIS A 1 136 ? 3.845 1.150 -7.522 1.00 94.56 136 HIS A C 1
ATOM 1070 O O . HIS A 1 136 ? 4.728 1.030 -6.669 1.00 94.56 136 HIS A O 1
ATOM 1076 N N . ILE A 1 137 ? 3.808 0.442 -8.643 1.00 91.69 137 ILE A N 1
ATOM 1077 C CA . ILE A 1 137 ? 4.824 -0.526 -9.027 1.00 91.69 137 ILE A CA 1
ATOM 1078 C C . ILE A 1 137 ? 5.835 0.123 -9.973 1.00 91.69 137 ILE A C 1
ATOM 1080 O O . ILE A 1 137 ? 5.480 0.946 -10.820 1.00 91.69 137 ILE A O 1
ATOM 1084 N N . THR A 1 138 ? 7.104 -0.235 -9.810 1.00 88.75 138 THR A N 1
ATOM 1085 C CA . THR A 1 138 ? 8.211 0.243 -10.640 1.00 88.75 138 THR A CA 1
ATOM 1086 C C . THR A 1 138 ? 8.967 -0.925 -11.260 1.00 88.75 138 THR A C 1
ATOM 1088 O O . THR A 1 138 ? 8.968 -2.026 -10.707 1.00 88.75 138 THR A O 1
ATOM 1091 N N . PHE A 1 139 ? 9.603 -0.705 -12.408 1.00 88.88 139 PHE A N 1
ATOM 1092 C CA . PHE A 1 139 ? 10.448 -1.690 -13.085 1.00 88.88 139 PHE A CA 1
ATOM 1093 C C . PHE A 1 139 ? 11.930 -1.315 -12.966 1.00 88.88 139 PHE A C 1
ATOM 1095 O O . PHE A 1 139 ? 12.333 -0.234 -13.388 1.00 88.88 139 PHE A O 1
ATOM 1102 N N . PHE A 1 140 ? 12.742 -2.220 -12.411 1.00 80.06 140 PHE A N 1
ATOM 1103 C CA . PHE A 1 140 ? 14.169 -1.986 -12.139 1.00 80.06 140 PHE A CA 1
ATOM 1104 C C . PHE A 1 140 ? 15.118 -2.456 -13.255 1.00 80.06 140 PHE A C 1
ATOM 1106 O O . PHE A 1 140 ? 16.322 -2.250 -13.152 1.00 80.06 140 PHE A O 1
ATOM 1113 N N . GLY A 1 141 ? 14.612 -3.069 -14.329 1.00 80.12 141 GLY A N 1
ATOM 1114 C CA . GLY A 1 141 ? 15.451 -3.713 -15.351 1.00 80.12 141 GLY A CA 1
ATOM 1115 C C . GLY A 1 141 ? 16.165 -2.778 -16.337 1.00 80.12 141 GLY A C 1
ATOM 1116 O O . GLY A 1 141 ? 16.814 -3.268 -17.254 1.00 80.12 141 GLY A O 1
ATOM 1117 N N . LEU A 1 142 ? 16.051 -1.451 -16.199 1.00 85.81 142 LEU A N 1
ATOM 1118 C CA . LEU A 1 142 ? 16.575 -0.481 -17.176 1.00 85.81 142 LEU A CA 1
ATOM 1119 C C . LEU A 1 142 ? 17.785 0.283 -16.650 1.00 85.81 142 LEU A C 1
ATOM 1121 O O . LEU A 1 142 ? 17.744 1.500 -16.446 1.00 85.81 142 LEU A O 1
ATOM 1125 N N . THR A 1 143 ? 18.873 -0.450 -16.457 1.00 84.44 143 THR A N 1
ATOM 1126 C CA . THR A 1 143 ? 20.181 0.113 -16.130 1.00 84.44 143 THR A CA 1
ATOM 1127 C C . THR A 1 143 ? 21.035 0.219 -17.387 1.00 84.44 143 THR A C 1
ATOM 1129 O O . THR A 1 143 ? 21.078 -0.695 -18.208 1.00 84.44 143 THR A O 1
ATOM 1132 N N . PHE A 1 144 ? 21.740 1.335 -17.525 1.00 86.81 144 PHE A N 1
ATOM 1133 C CA . PHE A 1 144 ? 22.612 1.639 -18.648 1.00 86.81 144 PHE A CA 1
ATOM 1134 C C . PHE A 1 144 ? 24.028 1.907 -18.140 1.00 86.81 144 PHE A C 1
ATOM 1136 O O . PHE A 1 144 ? 24.208 2.649 -17.176 1.00 86.81 144 PHE A O 1
ATOM 1143 N N . THR A 1 145 ? 25.036 1.340 -18.797 1.00 86.88 145 THR A N 1
ATOM 1144 C CA . THR A 1 145 ? 26.447 1.666 -18.555 1.00 86.88 145 THR A CA 1
ATOM 1145 C C . THR A 1 145 ? 26.818 2.968 -19.246 1.00 86.88 145 THR A C 1
ATOM 1147 O O . THR A 1 145 ? 26.260 3.284 -20.295 1.00 86.88 145 THR A O 1
ATOM 1150 N N . THR A 1 146 ? 27.790 3.693 -18.702 1.00 84.38 146 THR A N 1
ATOM 1151 C CA . THR A 1 146 ? 28.334 4.924 -19.284 1.00 84.38 146 THR A CA 1
ATOM 1152 C C . THR A 1 146 ? 29.825 5.065 -18.979 1.00 84.38 146 THR A C 1
ATOM 1154 O O . THR A 1 146 ? 30.319 4.542 -17.981 1.00 84.38 146 THR A O 1
ATOM 1157 N N . ASN A 1 147 ? 30.554 5.796 -19.823 1.00 84.81 147 ASN A N 1
ATOM 1158 C CA . ASN A 1 147 ? 31.947 6.170 -19.566 1.00 84.81 147 ASN A CA 1
ATOM 1159 C C . ASN A 1 147 ? 32.089 7.466 -18.739 1.00 84.81 147 ASN A C 1
ATOM 1161 O O . ASN A 1 147 ? 33.204 7.853 -18.388 1.00 84.81 147 ASN A O 1
ATOM 1165 N N . ALA A 1 148 ? 30.984 8.143 -18.412 1.00 78.25 148 ALA A N 1
ATOM 1166 C CA . ALA A 1 148 ? 31.011 9.374 -17.635 1.00 78.25 148 ALA A CA 1
ATOM 1167 C C . ALA A 1 148 ? 31.317 9.095 -16.154 1.00 78.25 148 ALA A C 1
ATOM 1169 O O . ALA A 1 148 ? 30.697 8.234 -15.532 1.00 78.25 148 ALA A O 1
ATOM 1170 N N . ALA A 1 149 ? 32.217 9.877 -15.551 1.00 65.38 149 ALA A N 1
ATOM 1171 C CA . ALA A 1 149 ? 32.606 9.768 -14.135 1.00 65.38 149 ALA A CA 1
ATOM 1172 C C . ALA A 1 149 ? 31.556 10.319 -13.137 1.00 65.38 149 ALA A C 1
ATOM 1174 O O . ALA A 1 149 ? 31.879 10.591 -11.985 1.00 65.38 149 ALA A O 1
ATOM 1175 N N . VAL A 1 150 ? 30.317 10.527 -13.593 1.00 61.66 150 VAL A N 1
ATOM 1176 C CA . VAL A 1 150 ? 29.195 11.136 -12.846 1.00 61.66 150 VAL A CA 1
ATOM 1177 C C . VAL A 1 150 ? 28.043 10.157 -12.584 1.00 61.66 150 VAL A C 1
ATOM 1179 O O . VAL A 1 150 ? 27.034 10.547 -12.002 1.00 61.66 150 VAL A O 1
ATOM 1182 N N . GLY A 1 151 ? 28.172 8.895 -13.007 1.00 55.03 151 GLY A N 1
ATOM 1183 C CA . GLY A 1 151 ? 27.207 7.850 -12.663 1.00 55.03 151 GLY A CA 1
ATOM 1184 C C . GLY A 1 151 ? 27.325 7.433 -11.196 1.00 55.03 151 GLY A C 1
ATOM 1185 O O . GLY A 1 151 ? 28.415 7.466 -10.627 1.00 55.03 151 GLY A O 1
ATOM 1186 N N . TYR A 1 152 ? 26.215 7.004 -10.592 1.00 53.66 152 TYR A N 1
ATOM 1187 C CA . TYR A 1 152 ? 26.297 6.190 -9.378 1.00 53.66 152 TYR A CA 1
ATOM 1188 C C . TYR A 1 152 ? 27.079 4.920 -9.727 1.00 53.66 152 TYR A C 1
ATOM 1190 O O . TYR A 1 152 ? 26.881 4.362 -10.815 1.00 53.66 152 TYR A O 1
ATOM 1198 N N . GLN A 1 153 ? 27.946 4.441 -8.830 1.00 55.75 153 GLN A N 1
ATOM 1199 C CA . GLN A 1 153 ? 28.401 3.064 -8.987 1.00 55.75 153 GLN A CA 1
ATOM 1200 C C . GLN A 1 153 ? 27.160 2.185 -8.863 1.00 55.75 153 GLN A C 1
ATOM 1202 O O . GLN A 1 153 ? 26.296 2.437 -8.022 1.00 55.75 153 GLN A O 1
ATOM 1207 N N . LEU A 1 154 ? 27.034 1.155 -9.697 1.00 50.66 154 LEU A N 1
ATOM 1208 C CA . LEU A 1 154 ? 25.914 0.216 -9.601 1.00 50.66 154 LEU A CA 1
ATOM 1209 C C . LEU A 1 154 ? 25.785 -0.352 -8.172 1.00 50.66 154 LEU A C 1
ATOM 1211 O O . LEU A 1 154 ? 24.683 -0.556 -7.673 1.00 50.66 154 LEU A O 1
ATOM 1215 N N . PHE A 1 155 ? 26.916 -0.473 -7.470 1.00 45.09 155 PHE A N 1
ATOM 1216 C CA . PHE A 1 155 ? 27.007 -0.789 -6.047 1.00 45.09 155 PHE A CA 1
ATOM 1217 C C . PHE A 1 155 ? 26.282 0.208 -5.113 1.00 45.09 155 PHE A C 1
ATOM 1219 O O . PHE A 1 155 ? 25.679 -0.215 -4.127 1.00 45.09 155 PH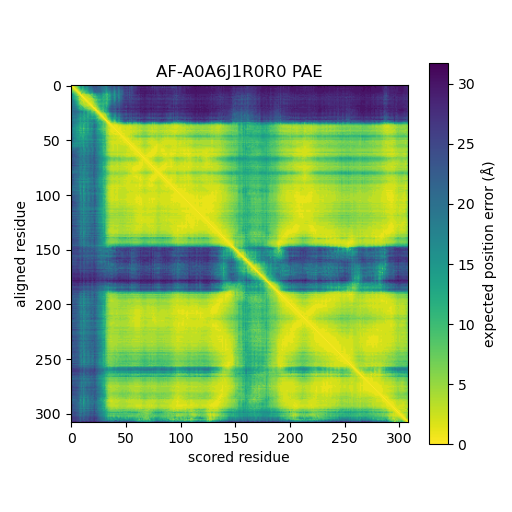E A O 1
ATOM 1226 N N . ASP A 1 156 ? 26.262 1.510 -5.422 1.00 48.22 156 ASP A N 1
ATOM 1227 C CA . ASP A 1 156 ? 25.568 2.540 -4.628 1.00 48.22 156 ASP A CA 1
ATOM 1228 C C . ASP A 1 156 ? 24.039 2.432 -4.737 1.00 48.22 156 ASP A C 1
ATOM 1230 O O . ASP A 1 156 ? 23.325 2.732 -3.777 1.00 48.22 156 ASP A O 1
ATOM 1234 N N . LEU A 1 157 ? 23.527 1.942 -5.874 1.00 47.94 157 LEU A N 1
ATOM 1235 C CA . LEU A 1 157 ? 22.112 1.578 -6.048 1.00 47.94 157 LEU A CA 1
ATOM 1236 C C . LEU A 1 157 ? 21.746 0.292 -5.280 1.00 47.94 157 LEU A C 1
ATOM 1238 O O . LEU A 1 157 ? 20.580 0.085 -4.946 1.00 47.94 157 LEU A O 1
ATOM 1242 N N . ILE A 1 158 ? 22.742 -0.548 -4.978 1.00 44.00 158 ILE A N 1
ATOM 1243 C CA . ILE A 1 158 ? 22.622 -1.863 -4.322 1.00 44.00 158 ILE A CA 1
ATOM 1244 C C . ILE A 1 158 ? 23.002 -1.786 -2.829 1.00 44.00 158 ILE A C 1
ATOM 1246 O O . ILE A 1 158 ? 23.009 -2.806 -2.143 1.00 44.00 158 ILE A O 1
ATOM 1250 N N . ASN A 1 159 ? 23.287 -0.585 -2.301 1.00 42.72 159 ASN A N 1
ATOM 1251 C CA . ASN A 1 159 ? 23.916 -0.395 -0.994 1.00 42.72 159 ASN A CA 1
ATOM 1252 C C . ASN A 1 159 ? 23.323 -1.328 0.096 1.00 42.72 159 ASN A C 1
ATOM 1254 O O . ASN A 1 159 ? 22.181 -1.125 0.528 1.00 42.72 159 ASN A O 1
ATOM 1258 N N . PRO A 1 160 ? 24.095 -2.323 0.583 1.00 41.53 160 PRO A N 1
ATOM 1259 C CA . PRO A 1 160 ? 23.610 -3.357 1.499 1.00 41.53 160 PRO A CA 1
ATOM 1260 C C . PRO A 1 160 ? 23.226 -2.815 2.884 1.00 41.53 160 PRO A C 1
ATOM 1262 O O . PRO A 1 160 ? 22.603 -3.524 3.672 1.00 41.53 160 PRO A O 1
ATOM 1265 N N . PHE A 1 161 ? 23.546 -1.549 3.181 1.00 42.12 161 PHE A N 1
ATOM 1266 C CA . PHE A 1 161 ? 23.104 -0.856 4.392 1.00 42.12 161 PHE A CA 1
ATOM 1267 C C . PHE A 1 161 ? 21.665 -0.317 4.302 1.00 42.12 161 PHE A C 1
ATOM 1269 O O . PHE A 1 161 ? 21.132 0.148 5.310 1.00 42.12 161 PHE A O 1
ATOM 1276 N N . ASN A 1 162 ? 21.012 -0.401 3.136 1.00 46.59 162 ASN A N 1
ATOM 1277 C CA . ASN A 1 162 ? 19.586 -0.120 2.976 1.00 46.59 162 ASN A CA 1
ATOM 1278 C C . ASN A 1 162 ? 18.797 -1.435 2.860 1.00 46.59 162 ASN A C 1
ATOM 1280 O O . ASN A 1 162 ? 18.594 -1.971 1.770 1.00 46.59 162 ASN A O 1
ATOM 1284 N N . SER A 1 163 ? 18.352 -1.953 4.009 1.00 44.06 163 SER A N 1
ATOM 1285 C CA . SER A 1 163 ? 17.761 -3.293 4.159 1.00 44.06 163 SER A CA 1
ATOM 1286 C C . SER A 1 163 ? 16.558 -3.579 3.252 1.00 44.06 163 SER A C 1
ATOM 1288 O O . SER A 1 163 ? 16.273 -4.728 2.947 1.00 44.06 163 SER A O 1
ATOM 1290 N N . HIS A 1 164 ? 15.823 -2.548 2.828 1.00 48.66 164 HIS A N 1
ATOM 1291 C CA . HIS A 1 164 ? 14.595 -2.723 2.044 1.00 48.66 164 HIS A CA 1
ATOM 1292 C C . HIS A 1 164 ? 14.860 -2.961 0.555 1.00 48.66 164 HIS A C 1
ATOM 1294 O O . HIS A 1 164 ? 14.138 -3.721 -0.086 1.00 48.66 164 HIS A O 1
ATOM 1300 N N . ILE A 1 165 ? 15.905 -2.329 0.014 1.00 50.00 165 ILE A N 1
ATOM 1301 C CA . ILE A 1 165 ? 16.327 -2.527 -1.375 1.00 50.00 165 ILE A CA 1
ATOM 1302 C C . ILE A 1 165 ? 17.113 -3.835 -1.466 1.00 50.00 165 ILE A C 1
ATOM 1304 O O . ILE A 1 165 ? 16.832 -4.653 -2.339 1.00 50.00 165 ILE A O 1
ATOM 1308 N N . SER A 1 166 ? 18.020 -4.091 -0.517 1.00 47.03 166 SER A N 1
ATOM 1309 C CA . SER A 1 166 ? 18.810 -5.323 -0.502 1.00 47.03 166 SER A CA 1
ATOM 1310 C C . SER A 1 166 ? 17.942 -6.580 -0.396 1.00 47.03 166 SER A C 1
ATOM 1312 O O . SER A 1 166 ? 18.217 -7.532 -1.110 1.00 47.03 166 SER A O 1
ATOM 1314 N N . ASP A 1 167 ? 16.841 -6.586 0.364 1.00 47.72 167 ASP A N 1
ATOM 1315 C CA . ASP A 1 167 ? 15.925 -7.737 0.413 1.00 47.72 167 ASP A CA 1
ATOM 1316 C C . ASP A 1 167 ? 15.254 -8.042 -0.939 1.00 47.72 167 ASP A C 1
ATOM 1318 O O . ASP A 1 167 ? 15.089 -9.213 -1.288 1.00 47.72 167 ASP A O 1
ATOM 1322 N N . PHE A 1 168 ? 14.876 -7.025 -1.722 1.00 52.69 168 PHE A N 1
ATOM 1323 C CA . PHE A 1 168 ? 14.316 -7.218 -3.066 1.00 52.69 168 PHE A CA 1
ATOM 1324 C C . PHE A 1 168 ? 15.379 -7.732 -4.050 1.00 52.69 168 PHE A C 1
ATOM 1326 O O . PHE A 1 168 ? 15.141 -8.704 -4.776 1.00 52.69 168 PHE A O 1
ATOM 1333 N N . LEU A 1 169 ? 16.568 -7.124 -4.034 1.00 52.72 169 LEU A N 1
ATOM 1334 C CA . LEU A 1 169 ? 17.676 -7.507 -4.908 1.00 52.72 169 LEU A CA 1
ATOM 1335 C C . LEU A 1 169 ? 18.223 -8.908 -4.550 1.00 52.72 169 LEU A C 1
ATOM 1337 O O . LEU A 1 169 ? 18.471 -9.718 -5.435 1.00 52.72 169 LEU A O 1
ATOM 1341 N N . ILE A 1 170 ? 18.351 -9.247 -3.266 1.00 50.16 170 ILE A N 1
ATOM 1342 C CA . ILE A 1 170 ? 18.930 -10.517 -2.796 1.00 50.16 170 ILE A CA 1
ATOM 1343 C C . ILE A 1 170 ? 17.909 -11.660 -2.867 1.00 50.16 170 ILE A C 1
ATOM 1345 O O . ILE A 1 170 ? 18.239 -12.736 -3.358 1.00 50.16 170 ILE A O 1
ATOM 1349 N N . ASN A 1 171 ? 16.661 -11.465 -2.420 1.00 49.94 171 ASN A N 1
ATOM 1350 C CA . ASN A 1 171 ? 15.707 -12.580 -2.316 1.00 49.94 171 ASN A CA 1
ATOM 1351 C C . ASN A 1 171 ? 14.879 -12.820 -3.584 1.00 49.94 171 ASN A C 1
ATOM 1353 O O . ASN A 1 171 ? 14.457 -13.958 -3.813 1.00 49.94 171 ASN A O 1
ATOM 1357 N N . ARG A 1 172 ? 14.614 -11.776 -4.388 1.00 50.91 172 ARG A N 1
ATOM 1358 C CA . ARG A 1 172 ? 13.898 -11.906 -5.669 1.00 50.91 172 ARG A CA 1
ATOM 1359 C C . ARG A 1 172 ? 14.850 -11.916 -6.852 1.00 50.91 172 ARG A C 1
ATOM 1361 O O . ARG A 1 172 ? 14.833 -12.889 -7.595 1.00 50.91 172 ARG A O 1
ATOM 1368 N N . MET A 1 173 ? 15.704 -10.903 -7.013 1.00 47.72 173 MET A N 1
ATOM 1369 C CA . MET A 1 173 ? 16.647 -10.919 -8.139 1.00 47.72 173 MET A CA 1
ATOM 1370 C C . MET A 1 173 ? 17.717 -12.006 -7.958 1.00 47.72 173 MET A C 1
ATOM 1372 O O . MET A 1 173 ? 18.003 -12.718 -8.908 1.00 47.72 173 MET A O 1
ATOM 1376 N N . GLY A 1 174 ? 18.198 -12.280 -6.743 1.00 45.19 174 GLY A N 1
ATOM 1377 C CA . GLY A 1 174 ? 19.140 -13.382 -6.486 1.00 45.19 174 GLY A CA 1
ATOM 1378 C C . GLY A 1 174 ? 18.647 -14.793 -6.852 1.00 45.19 174 GLY A C 1
ATOM 1379 O O . GLY A 1 174 ? 19.453 -15.705 -6.989 1.00 45.19 174 GLY A O 1
ATOM 1380 N N . LYS A 1 175 ? 17.332 -14.990 -7.035 1.00 43.44 175 LYS A N 1
ATOM 1381 C CA . LYS A 1 175 ? 16.746 -16.253 -7.525 1.00 43.44 175 LYS A CA 1
ATOM 1382 C C . LYS A 1 175 ? 16.509 -16.278 -9.038 1.00 43.44 175 LYS A C 1
ATOM 1384 O O . LYS A 1 175 ? 16.338 -17.352 -9.596 1.00 43.44 175 LYS A O 1
ATOM 1389 N N . VAL A 1 176 ? 16.463 -15.107 -9.674 1.00 46.47 176 VAL A N 1
ATOM 1390 C CA . VAL A 1 176 ? 16.210 -14.913 -11.117 1.00 46.47 176 VAL A CA 1
ATOM 1391 C C . VAL A 1 176 ? 17.520 -14.733 -11.892 1.00 46.47 176 VAL A C 1
ATOM 1393 O O . VAL A 1 176 ? 17.579 -14.939 -13.098 1.00 46.47 176 VAL A O 1
ATOM 1396 N N . TYR A 1 177 ? 18.583 -14.359 -11.187 1.00 50.78 177 TYR A N 1
ATOM 1397 C CA . TYR A 1 177 ? 19.927 -14.164 -11.704 1.00 50.78 177 TYR A CA 1
ATOM 1398 C C . TYR A 1 177 ? 20.833 -15.303 -11.213 1.00 50.78 177 TYR A C 1
ATOM 1400 O O . TYR A 1 177 ? 20.736 -15.692 -10.051 1.00 50.78 177 TYR A O 1
ATOM 1408 N N . ASP A 1 178 ? 21.784 -15.773 -12.031 1.00 48.25 178 ASP A N 1
ATOM 1409 C CA . ASP A 1 178 ? 22.995 -16.450 -11.525 1.00 48.25 178 ASP A CA 1
ATOM 1410 C C . ASP A 1 178 ? 23.842 -15.394 -10.784 1.00 48.25 178 ASP A C 1
ATOM 1412 O O . ASP A 1 178 ? 24.779 -14.794 -11.315 1.00 48.25 178 ASP A O 1
ATOM 1416 N N . SER A 1 179 ? 23.382 -15.025 -9.587 1.00 48.16 179 SER A N 1
ATOM 1417 C CA . SER A 1 179 ? 23.544 -13.683 -9.022 1.00 48.16 179 SER A CA 1
ATOM 1418 C C . SER A 1 179 ? 24.915 -13.376 -8.429 1.00 48.16 179 SER A C 1
ATOM 1420 O O . SER A 1 179 ? 25.103 -12.286 -7.901 1.00 48.16 179 SER A O 1
ATOM 1422 N N . GLY A 1 180 ? 25.872 -14.296 -8.514 1.00 45.12 180 GLY A N 1
ATOM 1423 C CA . GLY A 1 180 ? 27.264 -14.004 -8.177 1.00 45.12 180 GLY A CA 1
ATOM 1424 C C . GLY A 1 180 ? 28.040 -13.417 -9.356 1.00 45.12 180 GLY A C 1
ATOM 1425 O O . GLY A 1 180 ? 28.740 -12.431 -9.206 1.00 45.12 180 GLY A O 1
ATOM 1426 N N . ARG A 1 181 ? 27.912 -13.994 -10.557 1.00 48.75 181 ARG A N 1
ATOM 1427 C CA . ARG A 1 181 ? 28.896 -13.756 -11.632 1.00 48.75 181 ARG A CA 1
ATOM 1428 C C . ARG A 1 181 ? 28.572 -12.586 -12.555 1.00 48.75 181 ARG A C 1
ATOM 1430 O O . ARG A 1 181 ? 29.486 -11.879 -12.971 1.00 48.75 181 ARG A O 1
ATOM 1437 N N . GLU A 1 182 ? 27.297 -12.366 -12.871 1.00 51.81 182 GLU A N 1
ATOM 1438 C CA . GLU A 1 182 ? 26.917 -11.335 -13.849 1.00 51.81 182 GLU A CA 1
ATOM 1439 C C . GLU A 1 182 ? 26.892 -9.923 -13.250 1.00 51.81 182 GLU A C 1
ATOM 1441 O O . GLU A 1 182 ? 27.245 -8.972 -13.936 1.00 51.81 182 GLU A O 1
ATOM 1446 N N . TRP A 1 183 ? 26.543 -9.756 -11.969 1.00 51.34 183 TRP A N 1
ATOM 1447 C CA . TRP A 1 183 ? 26.581 -8.436 -11.321 1.00 51.34 183 TRP A CA 1
ATOM 1448 C C . TRP A 1 183 ? 28.007 -7.998 -10.980 1.00 51.34 183 TRP A C 1
ATOM 1450 O O . TRP A 1 183 ? 28.340 -6.837 -11.206 1.00 51.34 183 TRP A O 1
ATOM 1460 N N . ASP A 1 184 ? 28.874 -8.928 -10.559 1.00 56.34 184 ASP A N 1
ATOM 1461 C CA . ASP A 1 184 ? 30.302 -8.671 -10.314 1.00 56.34 184 ASP A CA 1
ATOM 1462 C C . ASP A 1 184 ? 31.009 -8.073 -11.538 1.00 56.34 184 ASP A C 1
ATOM 1464 O O . ASP A 1 184 ? 31.877 -7.208 -11.400 1.00 56.34 184 ASP A O 1
ATOM 1468 N N . LYS A 1 185 ? 30.579 -8.461 -12.746 1.00 59.16 185 LYS A N 1
ATOM 1469 C CA . LYS A 1 185 ? 31.069 -7.912 -14.017 1.00 59.16 185 LYS A CA 1
ATOM 1470 C C . LYS A 1 185 ? 30.829 -6.405 -14.152 1.00 59.16 185 LYS A C 1
ATOM 1472 O O . LYS A 1 185 ? 31.607 -5.729 -14.825 1.00 59.16 185 LYS A O 1
ATOM 1477 N N . TYR A 1 186 ? 29.775 -5.885 -13.523 1.00 60.69 186 TYR A N 1
ATOM 1478 C CA . TYR A 1 186 ? 29.327 -4.500 -13.668 1.00 60.69 186 TYR A CA 1
ATOM 1479 C C . TYR A 1 186 ? 29.420 -3.666 -12.380 1.00 60.69 186 TYR A C 1
ATOM 1481 O O . TYR A 1 186 ? 29.154 -2.465 -12.402 1.00 60.69 186 TYR A O 1
ATOM 1489 N N . SER A 1 187 ? 29.857 -4.262 -11.266 1.00 58.06 187 SER A N 1
ATOM 1490 C CA . SER A 1 187 ? 29.968 -3.611 -9.950 1.00 58.06 187 SER A CA 1
ATOM 1491 C C . SER A 1 187 ? 30.863 -2.363 -9.930 1.00 58.06 187 SER A C 1
ATOM 1493 O O . SER A 1 187 ? 30.651 -1.479 -9.104 1.00 58.06 187 SER A O 1
ATOM 1495 N N . LEU A 1 188 ? 31.837 -2.263 -10.844 1.00 62.47 188 LEU A N 1
ATOM 1496 C CA . LEU A 1 188 ? 32.753 -1.117 -10.976 1.00 62.47 188 LEU A CA 1
ATOM 1497 C C . LEU A 1 188 ? 32.445 -0.219 -12.185 1.00 62.47 188 LEU A C 1
ATOM 1499 O O . LEU A 1 188 ? 33.215 0.692 -12.486 1.00 62.47 188 LEU A O 1
ATOM 1503 N N . THR A 1 189 ? 31.356 -0.480 -12.915 1.00 69.75 189 THR A N 1
ATOM 1504 C CA . THR A 1 189 ? 30.984 0.322 -14.085 1.00 69.75 189 THR A CA 1
ATOM 1505 C C . THR A 1 189 ? 30.095 1.486 -13.665 1.00 69.75 189 THR A C 1
ATOM 1507 O O . THR A 1 189 ? 29.150 1.317 -12.892 1.00 69.75 189 THR A O 1
ATOM 1510 N N . ASN A 1 190 ? 30.374 2.675 -14.199 1.00 79.25 190 ASN A N 1
ATOM 1511 C CA . ASN A 1 190 ? 29.479 3.812 -14.022 1.00 79.25 190 ASN A CA 1
ATOM 1512 C C . ASN A 1 190 ? 28.193 3.555 -14.803 1.00 79.25 190 ASN A C 1
ATOM 1514 O O . ASN A 1 190 ? 28.226 3.078 -15.943 1.00 79.25 190 ASN A O 1
ATOM 1518 N N . GLY A 1 191 ? 27.060 3.890 -14.196 1.00 81.38 191 GLY A N 1
ATOM 1519 C CA . GLY A 1 191 ? 25.770 3.690 -14.825 1.00 81.38 191 GLY A 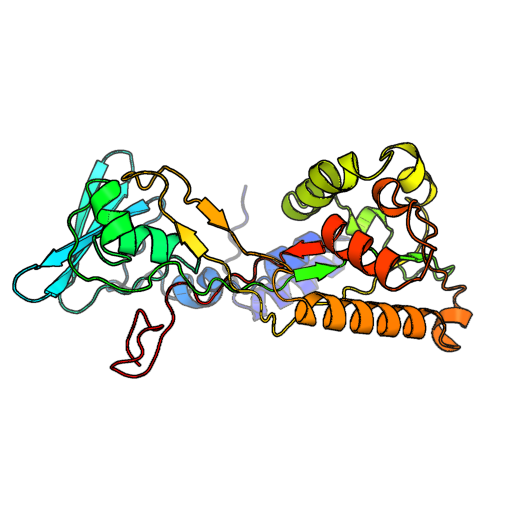CA 1
ATOM 1520 C C . GLY A 1 191 ? 24.726 4.713 -14.418 1.00 81.38 191 GLY A C 1
ATOM 1521 O O . GLY A 1 191 ? 24.899 5.509 -13.494 1.00 81.38 191 GLY A O 1
ATOM 1522 N N . TRP A 1 192 ? 23.615 4.674 -15.137 1.00 82.38 192 TRP A N 1
ATOM 1523 C CA . TRP A 1 192 ? 22.395 5.405 -14.827 1.00 82.38 192 TRP A CA 1
ATOM 1524 C C . TRP A 1 192 ? 21.199 4.477 -15.050 1.00 82.38 192 TRP A C 1
ATOM 1526 O O . TRP A 1 192 ? 21.298 3.480 -15.761 1.00 82.38 192 TRP A O 1
ATOM 1536 N N . THR A 1 193 ? 20.078 4.747 -14.389 1.00 82.69 193 THR A N 1
ATOM 1537 C CA . THR A 1 193 ? 18.887 3.888 -14.446 1.00 82.69 193 THR A CA 1
ATOM 1538 C C . THR A 1 193 ? 17.650 4.742 -14.664 1.00 82.69 193 THR A C 1
ATOM 1540 O O . THR A 1 193 ? 17.528 5.818 -14.078 1.00 82.69 193 THR A O 1
ATOM 1543 N N . VAL A 1 194 ? 16.723 4.251 -15.483 1.00 86.56 194 VAL A N 1
ATOM 1544 C CA . VAL A 1 194 ? 15.365 4.798 -15.572 1.00 86.56 194 VAL A CA 1
ATOM 1545 C C . VAL A 1 194 ? 14.430 3.851 -14.846 1.00 86.56 194 VAL A C 1
ATOM 1547 O O . VAL A 1 194 ? 14.466 2.649 -15.081 1.00 86.56 194 VAL A O 1
ATOM 1550 N N . LEU A 1 195 ? 13.577 4.394 -13.985 1.00 87.69 195 LEU A N 1
ATOM 1551 C CA . LEU A 1 195 ? 12.569 3.630 -13.258 1.00 87.69 195 LEU A CA 1
ATOM 1552 C C . LEU A 1 195 ? 11.184 4.033 -13.773 1.00 87.69 195 LEU A C 1
ATOM 1554 O O . LEU A 1 195 ? 10.650 5.049 -13.323 1.00 87.69 195 LEU A O 1
ATOM 1558 N N . PRO A 1 196 ? 10.598 3.303 -14.739 1.00 93.00 196 PRO A N 1
ATOM 1559 C CA . PRO A 1 196 ? 9.203 3.496 -15.104 1.00 93.00 196 PRO A CA 1
ATOM 1560 C C . PRO A 1 196 ? 8.313 3.165 -13.904 1.00 93.00 196 PRO A C 1
ATOM 1562 O O . PRO A 1 196 ? 8.430 2.083 -13.332 1.00 93.00 196 PRO A O 1
ATOM 1565 N N . ILE A 1 197 ? 7.425 4.090 -13.538 1.00 93.88 197 ILE A N 1
ATOM 1566 C CA . ILE A 1 197 ? 6.494 3.942 -12.415 1.00 93.88 197 ILE A CA 1
ATOM 1567 C C . ILE A 1 197 ? 5.070 3.967 -12.959 1.00 93.88 197 ILE A C 1
ATOM 1569 O O . ILE A 1 197 ? 4.671 4.923 -13.630 1.00 93.88 197 ILE A O 1
ATOM 1573 N N . LEU A 1 198 ? 4.277 2.952 -12.624 1.00 95.94 198 LEU A N 1
ATOM 1574 C CA . LEU A 1 198 ? 2.863 2.916 -12.974 1.00 95.94 198 LEU A CA 1
ATOM 1575 C C . LEU A 1 198 ? 2.058 3.785 -11.998 1.00 95.94 198 LEU A C 1
ATOM 1577 O O . LEU A 1 198 ? 1.757 3.364 -10.885 1.00 95.94 198 LEU A O 1
ATOM 1581 N N . LEU A 1 199 ? 1.718 5.009 -12.415 1.00 95.56 199 LEU A N 1
ATOM 1582 C CA . LEU A 1 199 ? 1.075 6.020 -11.556 1.00 95.56 199 LEU A CA 1
ATOM 1583 C C . LEU A 1 199 ? -0.435 5.833 -11.359 1.00 95.56 199 LEU A C 1
ATOM 1585 O O . LEU A 1 199 ? -1.010 6.346 -10.406 1.00 95.56 199 LEU A O 1
ATOM 1589 N N . LYS A 1 200 ? -1.113 5.177 -12.301 1.00 96.62 200 LYS A N 1
ATOM 1590 C CA . LYS A 1 200 ? -2.566 4.961 -12.251 1.00 96.62 200 LYS A CA 1
ATOM 1591 C C . LYS A 1 200 ? -2.880 3.506 -12.586 1.00 96.62 200 LYS A C 1
ATOM 1593 O O . LYS A 1 200 ? -3.481 3.262 -13.631 1.00 96.62 200 LYS A O 1
ATOM 1598 N N . PRO A 1 201 ? -2.445 2.553 -11.745 1.00 96.94 201 PRO A N 1
ATOM 1599 C CA . PRO A 1 201 ? -2.742 1.149 -11.979 1.00 96.94 201 PRO A CA 1
ATOM 1600 C C . PRO A 1 201 ? -4.257 0.942 -12.007 1.00 96.94 201 PRO A C 1
ATOM 1602 O O . PRO A 1 201 ? -4.997 1.557 -11.226 1.00 96.94 201 PRO A O 1
ATOM 1605 N N . LYS A 1 202 ? -4.727 0.081 -12.900 1.00 97.62 202 LYS A N 1
ATOM 1606 C CA . LYS A 1 202 ? -6.116 -0.382 -12.945 1.00 97.62 202 LYS A CA 1
ATOM 1607 C C . LYS A 1 202 ? -6.331 -1.605 -12.070 1.00 97.62 202 LYS A C 1
ATOM 1609 O O . LYS A 1 202 ? -7.401 -1.727 -11.478 1.00 97.62 202 LYS A O 1
ATOM 1614 N N . SER A 1 203 ? -5.301 -2.431 -11.901 1.00 97.25 203 SER A N 1
ATOM 1615 C CA . SER A 1 203 ? -5.326 -3.556 -10.972 1.00 97.25 203 SER A CA 1
ATOM 1616 C C . SER A 1 203 ? -5.708 -3.101 -9.559 1.00 97.25 203 SER A C 1
ATOM 1618 O O . SER A 1 203 ? -5.324 -2.014 -9.103 1.00 97.25 203 SER A O 1
ATOM 1620 N N . ARG A 1 204 ? -6.500 -3.919 -8.861 1.00 97.44 204 ARG A N 1
ATOM 1621 C CA . ARG A 1 204 ? -6.935 -3.666 -7.482 1.00 97.44 204 ARG A CA 1
ATOM 1622 C C . ARG A 1 204 ? -6.672 -4.880 -6.619 1.00 97.44 204 ARG A C 1
ATOM 1624 O O . ARG A 1 204 ? -7.099 -5.988 -6.935 1.00 97.44 204 ARG A O 1
ATOM 1631 N N . GLY A 1 205 ? -5.991 -4.636 -5.512 1.00 97.12 205 GLY A N 1
ATOM 1632 C CA . GLY A 1 205 ? -5.728 -5.640 -4.503 1.00 97.12 205 GLY A CA 1
ATOM 1633 C C . GLY A 1 205 ? -6.700 -5.587 -3.333 1.00 97.12 205 GLY A C 1
ATOM 1634 O O . GLY A 1 205 ? -7.610 -4.753 -3.278 1.00 97.12 205 GLY A O 1
ATOM 1635 N N . ARG A 1 206 ? -6.417 -6.427 -2.340 1.00 97.88 206 ARG A N 1
ATOM 1636 C CA . ARG A 1 206 ? -7.115 -6.448 -1.057 1.00 97.88 206 ARG A CA 1
ATOM 1637 C C . ARG A 1 206 ? -6.200 -6.797 0.116 1.00 97.88 206 ARG A C 1
ATOM 1639 O O . ARG A 1 206 ? -5.113 -7.351 -0.065 1.00 97.88 206 ARG A O 1
ATOM 1646 N N . ILE A 1 207 ? -6.671 -6.485 1.319 1.00 97.88 207 ILE A N 1
ATOM 1647 C CA . ILE A 1 207 ? -6.084 -6.874 2.602 1.00 97.88 207 ILE A CA 1
ATOM 1648 C C . ILE A 1 207 ? -7.135 -7.616 3.419 1.00 97.88 207 ILE A C 1
ATOM 1650 O O . ILE A 1 207 ? -8.195 -7.066 3.710 1.00 97.88 207 ILE A O 1
ATOM 1654 N N . THR A 1 208 ? -6.810 -8.830 3.846 1.00 97.81 208 THR A N 1
ATOM 1655 C CA . THR A 1 208 ? -7.711 -9.729 4.577 1.00 97.81 208 THR A CA 1
ATOM 1656 C C . THR A 1 208 ? -7.085 -10.155 5.904 1.00 97.81 208 THR A C 1
ATOM 1658 O O . THR A 1 208 ? -5.867 -10.278 6.057 1.00 97.81 208 THR A O 1
ATOM 1661 N N . LEU A 1 209 ? -7.925 -10.357 6.921 1.00 98.31 209 LEU A N 1
ATOM 1662 C CA . LEU A 1 209 ? -7.474 -10.974 8.170 1.00 98.31 209 LEU A CA 1
ATOM 1663 C C . LEU A 1 209 ? -7.226 -12.472 7.963 1.00 98.31 209 LEU A C 1
ATOM 1665 O O . LEU A 1 209 ? -8.076 -13.151 7.399 1.00 98.31 209 LEU A O 1
ATOM 1669 N N . LEU A 1 210 ? -6.117 -12.985 8.497 1.00 97.88 210 LEU A N 1
ATOM 1670 C CA . LEU A 1 210 ? -5.858 -14.429 8.586 1.00 97.88 210 LEU A CA 1
ATOM 1671 C C . LEU A 1 210 ? -6.351 -15.039 9.907 1.00 97.88 210 LEU A C 1
ATOM 1673 O O . LEU A 1 210 ? -6.571 -16.242 9.994 1.00 97.88 210 LEU A O 1
ATOM 1677 N N . ALA A 1 211 ? -6.496 -14.216 10.947 1.00 97.31 211 ALA A N 1
ATOM 1678 C CA . ALA A 1 211 ? -6.948 -14.631 12.267 1.00 97.31 211 ALA A CA 1
ATOM 1679 C C . ALA A 1 211 ? -7.569 -13.450 13.023 1.00 97.31 211 ALA A C 1
ATOM 1681 O O . ALA A 1 211 ? -7.265 -12.285 12.748 1.00 97.31 211 ALA A O 1
ATOM 1682 N N . ASN A 1 212 ? -8.375 -13.755 14.041 1.00 96.44 212 ASN A N 1
ATOM 1683 C CA . ASN A 1 212 ? -8.850 -12.790 15.035 1.00 96.44 212 ASN A CA 1
ATOM 1684 C C . ASN A 1 212 ? -7.756 -12.485 16.086 1.00 96.44 212 ASN A C 1
ATOM 1686 O O . ASN A 1 212 ? -7.945 -12.670 17.286 1.00 96.44 212 ASN A O 1
ATOM 1690 N N . ASP A 1 213 ? -6.578 -12.069 15.619 1.00 94.56 213 ASP A N 1
ATOM 1691 C CA . ASP A 1 213 ? -5.436 -11.666 16.442 1.00 94.56 213 ASP A CA 1
ATOM 1692 C C . ASP A 1 213 ? -4.674 -10.537 15.737 1.00 94.56 213 ASP A C 1
ATOM 1694 O O . ASP A 1 213 ? -4.217 -10.669 14.603 1.00 94.56 213 ASP A O 1
ATOM 1698 N N . VAL A 1 214 ? -4.508 -9.411 16.430 1.00 92.69 214 VAL A N 1
ATOM 1699 C CA . VAL A 1 214 ? -3.803 -8.224 15.922 1.00 92.69 214 VAL A CA 1
ATOM 1700 C C . VAL A 1 214 ? -2.308 -8.456 15.668 1.00 92.69 214 VAL A C 1
ATOM 1702 O O . VAL A 1 214 ? -1.683 -7.692 14.927 1.00 92.69 214 VAL A O 1
ATOM 1705 N N . ASN A 1 215 ? -1.718 -9.479 16.291 1.00 93.25 215 ASN A N 1
ATOM 1706 C CA . ASN A 1 215 ? -0.309 -9.832 16.118 1.00 93.25 215 ASN A CA 1
ATOM 1707 C C . ASN A 1 215 ? -0.073 -10.696 14.875 1.00 93.25 215 ASN A C 1
ATOM 1709 O O . ASN A 1 215 ? 1.058 -10.766 14.386 1.00 93.25 215 ASN A O 1
ATOM 1713 N N . VAL A 1 216 ? -1.127 -11.319 14.342 1.00 96.75 216 VAL A N 1
ATOM 1714 C CA . VAL A 1 216 ? -1.065 -12.037 13.073 1.00 96.75 216 VAL A CA 1
ATOM 1715 C C . VAL A 1 216 ? -1.072 -11.007 11.949 1.00 96.75 216 VAL A C 1
ATOM 1717 O O . VAL A 1 216 ? -1.952 -10.148 11.864 1.00 96.75 216 VAL A O 1
ATOM 1720 N N . LYS A 1 217 ? -0.045 -11.052 11.095 1.00 96.31 217 LYS A N 1
ATOM 1721 C CA . LYS A 1 217 ? 0.039 -10.171 9.925 1.00 96.31 217 LYS A CA 1
ATOM 1722 C C . LYS A 1 217 ? -1.120 -10.499 8.974 1.00 96.31 217 LYS A C 1
ATOM 1724 O O . LYS A 1 217 ? -1.384 -11.682 8.767 1.00 96.31 217 LYS A O 1
ATOM 1729 N N . PRO A 1 218 ? -1.806 -9.490 8.412 1.00 96.94 218 PRO A N 1
ATOM 1730 C CA . PRO A 1 218 ? -2.861 -9.747 7.447 1.00 96.94 218 PRO A CA 1
ATOM 1731 C C . PRO A 1 218 ? -2.271 -10.323 6.158 1.00 96.94 218 PRO A C 1
ATOM 1733 O O . PRO A 1 218 ? -1.089 -10.125 5.855 1.00 96.94 218 PRO A O 1
ATOM 1736 N N . GLU A 1 219 ? -3.111 -10.997 5.388 1.00 97.75 219 GLU A N 1
ATOM 1737 C CA . GLU A 1 219 ? -2.797 -11.321 4.007 1.00 97.75 219 GLU A CA 1
ATOM 1738 C C . GLU A 1 219 ? -2.944 -10.049 3.161 1.00 97.75 219 GLU A C 1
ATOM 1740 O O . GLU A 1 219 ? -3.878 -9.264 3.331 1.00 97.75 219 GLU A O 1
ATOM 1745 N N . ILE A 1 220 ? -1.967 -9.812 2.285 1.00 97.12 220 ILE A N 1
ATOM 1746 C CA . ILE A 1 220 ? -1.905 -8.644 1.408 1.00 97.12 220 ILE A CA 1
ATOM 1747 C C . ILE A 1 220 ? -1.765 -9.179 -0.008 1.00 97.12 220 ILE A C 1
ATOM 1749 O O . ILE A 1 220 ? -0.738 -9.767 -0.349 1.00 97.12 220 ILE A O 1
ATOM 1753 N N . VAL A 1 221 ? -2.786 -8.953 -0.828 1.00 97.25 221 VAL A N 1
ATOM 1754 C CA . VAL A 1 221 ? -2.821 -9.403 -2.220 1.00 97.25 221 VAL A CA 1
ATOM 1755 C C . VAL A 1 221 ? -2.976 -8.176 -3.115 1.00 97.25 221 VAL A C 1
ATOM 1757 O O . VAL A 1 221 ? -4.099 -7.728 -3.321 1.00 97.25 221 VAL A O 1
ATOM 1760 N N . PRO A 1 222 ? -1.882 -7.588 -3.633 1.00 95.31 222 PRO A N 1
ATOM 1761 C CA . PRO A 1 222 ? -1.953 -6.377 -4.457 1.00 95.31 222 PRO A CA 1
ATOM 1762 C C . PRO A 1 222 ? -2.518 -6.588 -5.866 1.00 95.31 222 PRO A C 1
ATOM 1764 O O . PRO A 1 222 ? -2.942 -5.615 -6.480 1.00 95.31 222 PRO A O 1
ATOM 1767 N N . ASN A 1 223 ? -2.510 -7.827 -6.378 1.00 96.12 223 ASN A N 1
ATOM 1768 C CA . ASN A 1 223 ? -2.892 -8.168 -7.757 1.00 96.12 223 ASN A CA 1
ATOM 1769 C C . ASN A 1 223 ? -2.122 -7.365 -8.821 1.00 96.12 223 ASN A C 1
ATOM 1771 O O . ASN A 1 223 ? -2.705 -6.879 -9.781 1.00 96.12 223 ASN A O 1
ATOM 1775 N N . TYR A 1 224 ? -0.808 -7.179 -8.655 1.00 96.00 224 TYR A N 1
ATOM 1776 C CA . TYR A 1 224 ? -0.011 -6.447 -9.645 1.00 96.00 224 TYR A CA 1
ATOM 1777 C C . TYR A 1 224 ? -0.155 -7.056 -11.046 1.00 96.00 224 TYR A C 1
ATOM 1779 O O . TYR A 1 224 ? 0.079 -8.253 -11.218 1.00 96.00 224 TYR A O 1
ATOM 1787 N N . PHE A 1 225 ? -0.458 -6.211 -12.037 1.00 96.44 225 PHE A N 1
ATOM 1788 C CA . PHE A 1 225 ? -0.582 -6.598 -13.448 1.00 96.44 225 PHE A CA 1
ATOM 1789 C C . PHE A 1 225 ? -1.677 -7.640 -13.730 1.00 96.44 225 PHE A C 1
ATOM 1791 O O . PHE A 1 225 ? -1.528 -8.460 -14.643 1.00 96.44 225 PHE A O 1
ATOM 1798 N N . ASP A 1 226 ? -2.740 -7.629 -12.926 1.00 96.44 226 ASP A N 1
ATOM 1799 C CA . ASP A 1 226 ? -3.966 -8.391 -13.178 1.00 96.44 226 ASP A CA 1
ATOM 1800 C C . ASP A 1 226 ? -4.752 -7.773 -14.347 1.00 96.44 226 ASP A C 1
ATOM 1802 O O . ASP A 1 226 ? -5.242 -8.483 -15.223 1.00 96.44 226 ASP A O 1
ATOM 1806 N N . ASP A 1 227 ? -4.775 -6.436 -14.436 1.00 97.56 227 ASP A N 1
ATOM 1807 C CA . ASP A 1 227 ? -5.291 -5.730 -15.611 1.00 97.56 227 ASP A CA 1
ATOM 1808 C C . ASP A 1 227 ? -4.213 -5.649 -16.716 1.00 97.56 227 ASP A C 1
ATOM 1810 O O . ASP A 1 227 ? -3.119 -5.117 -16.484 1.00 97.56 227 ASP A O 1
ATOM 1814 N N . PRO A 1 228 ? -4.489 -6.125 -17.944 1.00 97.19 228 PRO A N 1
ATOM 1815 C CA . PRO A 1 228 ? -3.516 -6.098 -19.033 1.00 97.19 228 PRO A CA 1
ATOM 1816 C C . PRO A 1 228 ? -3.144 -4.678 -19.507 1.00 97.19 228 PRO A C 1
ATOM 1818 O O . PRO A 1 228 ? -2.088 -4.507 -20.119 1.00 97.19 228 PRO A O 1
ATOM 1821 N N . ASP A 1 229 ? -3.950 -3.642 -19.235 1.00 98.00 229 ASP A N 1
ATOM 1822 C CA . ASP A 1 229 ? -3.563 -2.248 -19.515 1.00 98.00 229 ASP A CA 1
ATOM 1823 C C . ASP A 1 229 ? -2.379 -1.780 -18.666 1.00 98.00 229 ASP A C 1
ATOM 1825 O O . ASP A 1 229 ? -1.595 -0.942 -19.122 1.00 98.00 229 ASP A O 1
ATOM 1829 N N . ASP A 1 230 ? -2.215 -2.328 -17.460 1.00 98.12 230 ASP A N 1
ATOM 1830 C CA . ASP A 1 230 ? -1.086 -1.995 -16.593 1.00 98.12 230 ASP A CA 1
ATOM 1831 C C . ASP A 1 230 ? 0.227 -2.467 -17.230 1.00 98.12 230 ASP A C 1
ATOM 1833 O O . ASP A 1 230 ? 1.205 -1.718 -17.282 1.00 98.12 230 ASP A O 1
ATOM 1837 N N . VAL A 1 231 ? 0.222 -3.677 -17.803 1.00 97.88 231 VAL A N 1
ATOM 1838 C CA . VAL A 1 231 ? 1.357 -4.231 -18.556 1.00 97.88 231 VAL A CA 1
ATOM 1839 C C . VAL A 1 231 ? 1.628 -3.406 -19.811 1.00 97.88 231 VAL A C 1
ATOM 1841 O O . VAL A 1 231 ? 2.763 -2.978 -20.018 1.00 97.88 231 VAL A O 1
ATOM 1844 N N . ARG A 1 232 ? 0.597 -3.109 -20.618 1.00 98.06 232 ARG A N 1
ATOM 1845 C CA . ARG A 1 232 ? 0.742 -2.277 -21.830 1.00 98.06 232 ARG A CA 1
ATOM 1846 C C . ARG A 1 232 ? 1.366 -0.916 -21.522 1.00 98.06 232 ARG A C 1
ATOM 1848 O O . ARG A 1 232 ? 2.274 -0.471 -22.223 1.00 98.06 232 ARG A O 1
ATOM 1855 N N . THR A 1 233 ? 0.904 -0.272 -20.452 1.00 98.25 233 THR A N 1
ATOM 1856 C CA . THR A 1 233 ? 1.421 1.027 -20.004 1.00 98.25 233 THR A CA 1
ATOM 1857 C C . THR A 1 233 ? 2.884 0.923 -19.575 1.00 98.25 233 THR A C 1
ATOM 1859 O O . THR A 1 233 ? 3.698 1.774 -19.938 1.00 98.25 233 THR A O 1
ATOM 1862 N N . MET A 1 234 ? 3.245 -0.136 -18.847 1.00 97.69 234 MET A N 1
ATOM 1863 C CA . MET A 1 234 ? 4.630 -0.375 -18.439 1.00 97.69 234 MET A CA 1
ATOM 1864 C C . MET A 1 234 ? 5.555 -0.648 -19.626 1.00 97.69 234 MET A C 1
ATOM 1866 O O . MET A 1 234 ? 6.645 -0.078 -19.667 1.00 97.69 234 MET A O 1
ATOM 1870 N N . ILE A 1 235 ? 5.122 -1.434 -20.617 1.00 97.81 235 ILE A N 1
ATOM 1871 C CA . ILE A 1 235 ? 5.884 -1.654 -21.856 1.00 97.81 235 ILE A CA 1
ATOM 1872 C C . ILE A 1 235 ? 6.121 -0.317 -22.567 1.00 97.81 235 ILE A C 1
ATOM 1874 O O . ILE A 1 235 ? 7.259 -0.009 -22.915 1.00 97.81 235 ILE A O 1
ATOM 1878 N N . ALA A 1 236 ? 5.101 0.535 -22.709 1.00 97.94 236 ALA A N 1
ATOM 1879 C CA . ALA A 1 236 ? 5.275 1.871 -23.288 1.00 97.94 236 ALA A CA 1
ATOM 1880 C C . ALA A 1 236 ? 6.291 2.733 -22.503 1.00 97.94 236 ALA A C 1
ATOM 1882 O O . ALA A 1 236 ? 7.116 3.436 -23.099 1.00 97.94 236 ALA A O 1
ATOM 1883 N N . GLY A 1 237 ? 6.287 2.638 -21.168 1.00 97.06 237 GLY A N 1
ATOM 1884 C CA . GLY A 1 237 ? 7.286 3.266 -20.299 1.00 97.06 237 GLY A CA 1
ATOM 1885 C C . GLY A 1 237 ? 8.706 2.742 -20.541 1.00 97.06 237 GLY A C 1
ATOM 1886 O O . GLY A 1 237 ? 9.642 3.535 -20.648 1.00 97.06 237 GLY A O 1
ATOM 1887 N N . ILE A 1 238 ? 8.863 1.425 -20.706 1.00 95.69 238 ILE A N 1
ATOM 1888 C CA . ILE A 1 238 ? 10.137 0.786 -21.061 1.00 95.69 238 ILE A CA 1
ATOM 1889 C C . ILE A 1 238 ? 10.632 1.285 -22.420 1.00 95.69 238 ILE A C 1
ATOM 1891 O O . ILE A 1 238 ? 11.764 1.753 -22.514 1.00 95.69 238 ILE A O 1
ATOM 1895 N N . ARG A 1 239 ? 9.789 1.273 -23.461 1.00 96.62 239 ARG A N 1
ATOM 1896 C CA . ARG A 1 239 ? 10.161 1.779 -24.796 1.00 96.62 239 ARG A CA 1
ATOM 1897 C C . ARG A 1 239 ? 10.616 3.238 -24.743 1.00 96.62 239 ARG A C 1
ATOM 1899 O O . ARG A 1 239 ? 11.625 3.597 -25.348 1.00 96.62 239 ARG A O 1
ATOM 1906 N N . THR A 1 240 ? 9.923 4.063 -23.959 1.00 96.44 240 THR A N 1
ATOM 1907 C CA . THR A 1 240 ? 10.307 5.464 -23.738 1.00 96.44 240 THR A CA 1
ATOM 1908 C C . THR A 1 240 ? 11.688 5.560 -23.088 1.00 96.44 240 THR A C 1
ATOM 1910 O O . THR A 1 240 ? 12.555 6.281 -23.579 1.00 96.44 240 THR A O 1
ATOM 1913 N N . ALA A 1 241 ? 11.938 4.795 -22.029 1.00 93.19 241 ALA A N 1
ATOM 1914 C CA . ALA A 1 241 ? 13.226 4.768 -21.345 1.00 93.19 241 ALA A CA 1
ATOM 1915 C C . ALA A 1 241 ? 14.380 4.277 -22.241 1.00 93.19 241 ALA A C 1
ATOM 1917 O O . ALA A 1 241 ? 15.461 4.868 -22.226 1.00 93.19 241 ALA A O 1
ATOM 1918 N N . LEU A 1 242 ? 14.144 3.262 -23.078 1.00 94.25 242 LEU A N 1
ATOM 1919 C CA . LEU A 1 242 ? 15.107 2.808 -24.087 1.00 94.25 242 LEU A CA 1
ATOM 1920 C C . LEU A 1 242 ? 15.437 3.923 -25.088 1.00 94.25 242 LEU A C 1
ATOM 1922 O O . LEU A 1 242 ? 16.611 4.167 -25.369 1.00 94.25 242 LEU A O 1
ATOM 1926 N N . SER A 1 243 ? 14.424 4.657 -25.561 1.00 95.56 243 SER A N 1
ATOM 1927 C CA . SER A 1 243 ? 14.631 5.780 -26.483 1.00 95.56 243 SER A CA 1
ATOM 1928 C C . SER A 1 243 ? 15.485 6.901 -25.873 1.00 95.56 243 SER A C 1
ATOM 1930 O O . SER A 1 243 ? 16.318 7.476 -26.572 1.00 95.56 243 SER A O 1
ATOM 1932 N N . ILE A 1 244 ? 15.359 7.162 -24.560 1.00 93.56 244 ILE A N 1
ATOM 1933 C CA . ILE A 1 244 ? 16.198 8.135 -23.837 1.00 93.56 244 ILE A CA 1
ATOM 1934 C C . ILE A 1 244 ? 17.670 7.724 -23.917 1.00 93.56 244 ILE A C 1
ATOM 1936 O O . ILE A 1 244 ? 18.518 8.549 -24.269 1.00 93.56 244 ILE A O 1
ATOM 1940 N N . GLY A 1 245 ? 17.974 6.450 -23.656 1.00 90.38 245 GLY A N 1
ATOM 1941 C CA . GLY A 1 245 ? 19.344 5.938 -23.721 1.00 90.38 245 GLY A CA 1
ATOM 1942 C C . GLY A 1 245 ? 19.961 5.992 -25.119 1.00 90.38 245 GLY A C 1
ATOM 1943 O O . GLY A 1 245 ? 21.179 6.096 -25.239 1.00 90.38 245 GLY A O 1
ATOM 1944 N N . GLN A 1 246 ? 19.136 5.995 -26.168 1.00 93.00 246 GLN A N 1
ATOM 1945 C CA . GLN A 1 246 ? 19.558 6.087 -27.571 1.00 93.00 246 GLN A CA 1
ATOM 1946 C C . GLN A 1 246 ? 19.687 7.531 -28.090 1.00 93.00 246 GLN A C 1
ATOM 1948 O O . GLN A 1 246 ? 20.133 7.744 -29.218 1.00 93.00 246 GLN A O 1
ATOM 1953 N N . THR A 1 247 ? 19.320 8.545 -27.299 1.00 95.62 247 THR A N 1
ATOM 1954 C CA . THR A 1 247 ? 19.459 9.948 -27.721 1.00 95.62 247 THR A CA 1
ATOM 1955 C C . THR A 1 247 ? 20.920 10.332 -27.957 1.00 95.62 247 THR A C 1
ATOM 1957 O O . THR A 1 247 ? 21.823 9.844 -27.280 1.00 95.62 247 THR A O 1
ATOM 1960 N N . LYS A 1 248 ? 21.164 11.287 -28.869 1.00 96.44 248 LYS A N 1
ATOM 1961 C CA . LYS A 1 248 ? 22.519 11.797 -29.167 1.00 96.44 248 LYS A CA 1
ATOM 1962 C C . LYS A 1 248 ? 23.272 12.247 -27.909 1.00 96.44 248 LYS A C 1
ATOM 1964 O O . LYS A 1 248 ? 24.464 11.990 -27.793 1.00 96.44 248 LYS A O 1
ATOM 1969 N N . THR A 1 249 ? 22.573 12.883 -26.968 1.00 93.62 249 THR A N 1
ATOM 1970 C CA . THR A 1 249 ? 23.143 13.341 -25.694 1.00 93.62 249 THR A CA 1
ATOM 1971 C C . THR A 1 249 ? 23.626 12.177 -24.838 1.00 93.62 249 THR A C 1
ATOM 1973 O O . THR A 1 249 ? 24.743 12.222 -24.337 1.00 93.62 249 THR A O 1
ATOM 1976 N N . MET A 1 250 ? 22.822 11.121 -24.693 1.00 92.19 250 MET A N 1
ATOM 1977 C CA . MET A 1 250 ? 23.211 9.960 -23.887 1.00 92.19 250 MET A CA 1
ATOM 1978 C C . MET A 1 250 ? 24.283 9.119 -24.590 1.00 92.19 250 MET A C 1
ATOM 1980 O O . MET A 1 250 ? 25.216 8.641 -23.948 1.00 92.19 250 MET A O 1
ATOM 1984 N N . GLN A 1 251 ? 24.215 9.004 -25.918 1.00 93.88 251 GLN A N 1
ATOM 1985 C CA . GLN A 1 251 ? 25.233 8.325 -26.723 1.00 93.88 251 GLN A CA 1
ATOM 1986 C C . GLN A 1 251 ? 26.601 9.026 -26.674 1.00 93.88 251 GLN A C 1
ATOM 1988 O O . GLN A 1 251 ? 27.624 8.352 -26.754 1.00 93.88 251 GLN A O 1
ATOM 1993 N N . ALA A 1 252 ? 26.651 10.346 -26.451 1.00 93.31 252 ALA A N 1
ATOM 1994 C CA . ALA A 1 252 ? 27.911 11.066 -26.227 1.00 93.31 252 ALA A CA 1
ATOM 1995 C C . ALA A 1 252 ? 28.687 10.566 -24.989 1.00 93.31 252 ALA A C 1
ATOM 1997 O O . ALA A 1 252 ? 29.896 10.769 -24.904 1.00 93.31 252 ALA A O 1
ATOM 1998 N N . PHE A 1 253 ? 28.008 9.880 -24.063 1.00 90.88 253 PHE A N 1
ATOM 1999 C CA . PHE A 1 253 ? 28.588 9.260 -22.871 1.00 90.88 253 PHE A CA 1
ATOM 2000 C C . PHE A 1 253 ? 28.659 7.723 -22.957 1.00 90.88 253 PHE A C 1
ATOM 2002 O O . PHE A 1 253 ? 28.650 7.037 -21.931 1.00 90.88 253 PHE A O 1
ATOM 2009 N N . ASP A 1 254 ? 28.677 7.169 -24.174 1.00 91.06 254 ASP A N 1
ATOM 2010 C CA . ASP A 1 254 ? 28.692 5.723 -24.446 1.00 91.06 254 ASP A CA 1
ATOM 2011 C C . ASP A 1 254 ? 27.578 4.953 -23.711 1.00 91.06 254 ASP A C 1
ATOM 2013 O O . ASP A 1 254 ? 27.781 3.856 -23.190 1.00 91.06 254 ASP A O 1
ATOM 2017 N N . SER A 1 255 ? 26.390 5.563 -23.623 1.00 90.94 255 SER A N 1
ATOM 2018 C CA . SER A 1 255 ? 25.254 4.971 -22.924 1.00 90.94 255 SER A CA 1
ATOM 2019 C C . SER A 1 255 ? 24.783 3.688 -23.609 1.00 90.94 255 SER A C 1
ATOM 2021 O O . SER A 1 255 ? 24.282 3.724 -24.734 1.00 90.94 255 SER A O 1
ATOM 2023 N N . LYS A 1 256 ? 24.869 2.555 -22.910 1.00 89.94 256 LYS A N 1
ATOM 2024 C CA . LYS A 1 256 ? 24.454 1.238 -23.421 1.00 89.94 256 LYS A CA 1
ATOM 2025 C C . LYS A 1 256 ? 23.590 0.523 -22.402 1.00 89.94 256 LYS A C 1
ATOM 2027 O O . LYS A 1 256 ? 23.944 0.488 -21.229 1.00 89.94 256 LYS A O 1
ATOM 2032 N N . LEU A 1 257 ? 22.466 -0.041 -22.845 1.00 87.62 257 LEU A N 1
ATOM 2033 C CA . LEU A 1 257 ? 21.630 -0.868 -21.977 1.00 87.62 257 LEU A CA 1
ATOM 2034 C C . LEU A 1 257 ? 22.449 -2.063 -21.491 1.00 87.62 257 LEU A C 1
ATOM 2036 O O . LEU A 1 257 ? 23.181 -2.685 -22.265 1.00 87.62 257 LEU A O 1
ATOM 2040 N N . LEU A 1 258 ? 22.321 -2.372 -20.207 1.00 80.19 258 LEU A N 1
ATOM 2041 C CA . LEU A 1 258 ? 22.991 -3.507 -19.612 1.00 80.19 258 LEU A CA 1
ATOM 2042 C C . LEU A 1 258 ? 22.483 -4.804 -20.256 1.00 80.19 258 LEU A C 1
ATOM 2044 O O . LEU A 1 258 ? 21.288 -5.094 -20.243 1.00 80.19 258 LEU A O 1
ATOM 2048 N N . ASN A 1 259 ? 23.398 -5.582 -20.832 1.00 72.81 259 ASN A N 1
ATOM 2049 C CA . ASN A 1 259 ? 23.064 -6.845 -21.481 1.00 72.81 259 ASN A CA 1
ATOM 2050 C C . ASN A 1 259 ? 22.967 -7.963 -20.436 1.00 72.81 259 ASN A C 1
ATOM 2052 O O . ASN A 1 259 ? 23.897 -8.751 -20.271 1.00 72.81 259 ASN A O 1
ATOM 2056 N N . ILE A 1 260 ? 21.859 -7.975 -19.697 1.00 69.12 260 ILE A N 1
ATOM 2057 C CA . ILE A 1 260 ? 21.502 -9.059 -18.784 1.00 69.12 260 ILE A CA 1
ATOM 2058 C C . ILE A 1 260 ? 20.440 -9.911 -19.466 1.00 69.12 260 ILE A C 1
ATOM 2060 O O . ILE A 1 260 ? 19.355 -9.428 -19.788 1.00 69.12 260 ILE A O 1
ATOM 2064 N N . THR A 1 261 ? 20.733 -11.196 -19.624 1.00 66.06 261 THR A N 1
ATOM 2065 C CA . THR A 1 261 ? 19.746 -12.198 -20.025 1.00 66.06 261 THR A CA 1
ATOM 2066 C C . THR A 1 261 ? 18.983 -12.697 -18.803 1.00 66.06 261 THR A C 1
ATOM 2068 O O . THR A 1 261 ? 19.590 -13.222 -17.867 1.00 66.06 261 THR A O 1
ATOM 2071 N N . TYR A 1 262 ? 17.657 -12.568 -18.815 1.00 73.06 262 TYR A N 1
ATOM 2072 C CA . TYR A 1 262 ? 16.794 -13.147 -17.786 1.00 73.06 262 TYR A CA 1
ATOM 2073 C C . TYR A 1 262 ? 16.451 -14.581 -18.175 1.00 73.06 262 TYR A C 1
ATOM 2075 O O . TYR A 1 262 ? 15.693 -14.793 -19.120 1.00 73.06 262 TYR A O 1
ATOM 2083 N N . THR A 1 263 ? 16.992 -15.563 -17.451 1.00 74.94 263 THR A N 1
ATOM 2084 C CA . THR A 1 263 ? 16.852 -16.990 -17.792 1.00 74.94 263 THR A CA 1
ATOM 2085 C C . THR A 1 263 ? 15.394 -17.425 -17.950 1.00 74.94 263 THR A C 1
ATOM 2087 O O . THR A 1 263 ? 15.075 -18.158 -18.883 1.00 74.94 263 THR A O 1
ATOM 2090 N N . GLU A 1 264 ? 14.502 -16.899 -17.110 1.00 80.69 264 GLU A N 1
ATOM 2091 C CA . GLU A 1 264 ? 13.052 -17.149 -17.156 1.00 80.69 264 GLU A CA 1
ATOM 2092 C C . GLU A 1 264 ? 12.357 -16.570 -18.403 1.00 80.69 264 GLU A C 1
ATOM 2094 O O . GLU A 1 264 ? 11.287 -17.031 -18.794 1.00 80.69 264 GLU A O 1
ATOM 2099 N N . CYS A 1 265 ? 12.966 -15.581 -19.063 1.00 87.50 265 CYS A N 1
ATOM 2100 C CA . CYS A 1 265 ? 12.418 -14.924 -20.251 1.00 87.50 265 CYS A CA 1
ATOM 2101 C C . CYS A 1 265 ? 13.106 -15.348 -21.558 1.00 87.50 265 CYS A C 1
ATOM 2103 O O . CYS A 1 265 ? 12.756 -14.830 -22.616 1.00 87.50 265 CYS A O 1
ATOM 2105 N N . ASN A 1 266 ? 14.034 -16.314 -21.518 1.00 86.38 266 ASN A N 1
ATOM 2106 C CA . ASN A 1 266 ? 14.785 -16.788 -22.691 1.00 86.38 266 ASN A CA 1
ATOM 2107 C C . ASN A 1 266 ? 13.911 -17.425 -23.785 1.00 86.38 266 ASN A C 1
ATOM 2109 O O . ASN A 1 266 ? 14.346 -17.540 -24.927 1.00 86.38 266 ASN A O 1
ATOM 2113 N N . ASN A 1 267 ? 12.691 -17.849 -23.446 1.00 90.88 267 ASN A N 1
ATOM 2114 C CA . ASN A 1 267 ? 11.744 -18.422 -24.407 1.00 90.88 267 ASN A CA 1
ATOM 2115 C C . ASN A 1 267 ? 11.088 -17.365 -25.312 1.00 90.88 267 ASN A C 1
ATOM 2117 O O . ASN A 1 267 ? 10.389 -17.726 -26.257 1.00 90.88 267 ASN A O 1
ATOM 2121 N N . TYR A 1 268 ? 11.282 -16.078 -25.022 1.00 91.81 268 TYR A N 1
ATOM 2122 C CA . TYR A 1 268 ? 10.749 -14.976 -25.812 1.00 91.81 268 TYR A CA 1
ATOM 2123 C C . TYR A 1 268 ? 11.854 -14.334 -26.648 1.00 91.81 268 TYR A C 1
ATOM 2125 O O . TYR A 1 268 ? 12.996 -14.217 -26.206 1.00 91.81 268 TYR A O 1
ATOM 2133 N N . GLU A 1 269 ? 11.504 -13.877 -27.851 1.00 93.00 269 GLU A N 1
ATOM 2134 C CA . GLU A 1 269 ? 12.415 -13.090 -28.680 1.00 93.00 269 GLU A CA 1
ATOM 2135 C C . GLU A 1 269 ? 12.823 -11.818 -27.930 1.00 93.00 269 GLU A C 1
ATOM 2137 O O . GLU A 1 269 ? 11.964 -11.077 -27.437 1.00 93.00 269 GLU A O 1
ATOM 2142 N N . TYR A 1 270 ? 14.130 -11.575 -27.824 1.00 90.12 270 TYR A N 1
ATOM 2143 C CA . TYR A 1 270 ? 14.657 -10.403 -27.134 1.00 90.12 270 TYR A CA 1
ATOM 2144 C C . TYR A 1 270 ? 14.070 -9.114 -27.720 1.00 90.12 270 TYR A C 1
ATOM 2146 O O . TYR A 1 270 ? 13.923 -8.978 -28.930 1.00 90.12 270 TYR A O 1
ATOM 2154 N N . ASP A 1 271 ? 13.745 -8.166 -26.843 1.00 89.50 271 ASP A N 1
ATOM 2155 C CA . ASP A 1 271 ? 13.126 -6.880 -27.185 1.00 89.50 271 ASP A CA 1
ATOM 2156 C C . ASP A 1 271 ? 11.708 -6.959 -27.799 1.00 89.50 271 ASP A C 1
ATOM 2158 O O . ASP A 1 271 ? 11.145 -5.939 -28.204 1.00 89.50 271 ASP A O 1
ATOM 2162 N N . SER A 1 272 ? 11.066 -8.133 -27.802 1.00 95.00 272 SER A N 1
ATOM 2163 C CA . SER A 1 272 ? 9.630 -8.263 -28.089 1.00 95.00 272 SER A CA 1
ATOM 2164 C C . SER A 1 272 ? 8.761 -7.809 -26.908 1.00 95.00 272 SER A C 1
ATOM 2166 O O . SER A 1 272 ? 9.201 -7.775 -25.758 1.00 95.00 272 SER A O 1
ATOM 2168 N N . ASP A 1 273 ? 7.489 -7.494 -27.162 1.00 96.50 273 ASP A N 1
ATOM 2169 C CA . ASP A 1 273 ? 6.541 -7.152 -26.088 1.00 96.50 273 ASP A CA 1
ATOM 2170 C C . ASP A 1 273 ? 6.323 -8.324 -25.118 1.00 96.50 273 ASP A C 1
ATOM 2172 O O . ASP A 1 273 ? 6.184 -8.108 -23.916 1.00 96.50 273 ASP A O 1
ATOM 2176 N N . ALA A 1 274 ? 6.385 -9.566 -25.612 1.00 95.69 274 ALA A N 1
ATOM 2177 C CA . ALA A 1 274 ? 6.288 -10.765 -24.783 1.00 95.69 274 ALA A CA 1
ATOM 2178 C C . ALA A 1 274 ? 7.503 -10.923 -23.849 1.00 95.69 274 ALA A C 1
ATOM 2180 O O . ALA A 1 274 ? 7.349 -11.259 -22.672 1.00 95.69 274 ALA A O 1
ATOM 2181 N N . TYR A 1 275 ? 8.708 -10.610 -24.341 1.00 94.00 275 TYR A N 1
ATOM 2182 C CA . TYR A 1 275 ? 9.912 -10.557 -23.511 1.00 94.00 275 TYR A CA 1
ATOM 2183 C C . TYR A 1 275 ? 9.789 -9.492 -22.416 1.00 94.00 275 TYR A C 1
ATOM 2185 O O . TYR A 1 275 ? 10.069 -9.767 -21.247 1.00 94.00 275 TYR A O 1
ATOM 2193 N N . TRP A 1 276 ? 9.320 -8.290 -22.767 1.00 94.25 276 TRP A N 1
ATOM 2194 C CA . TRP A 1 276 ? 9.153 -7.211 -21.796 1.00 94.25 276 TRP A CA 1
ATOM 2195 C C . TRP A 1 276 ? 8.053 -7.491 -20.775 1.00 94.25 276 TRP A C 1
ATOM 2197 O O . TRP A 1 276 ? 8.252 -7.181 -19.603 1.00 94.25 276 TRP A O 1
ATOM 2207 N N . GLU A 1 277 ? 6.939 -8.119 -21.156 1.00 95.56 277 GLU A N 1
ATOM 2208 C CA . GLU A 1 277 ? 5.933 -8.569 -20.189 1.00 95.56 277 GLU A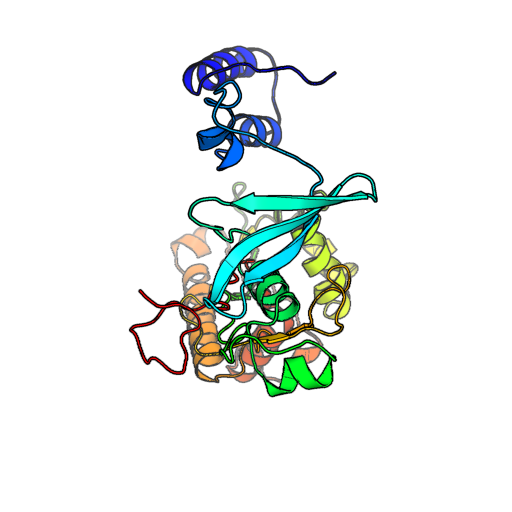 CA 1
ATOM 2209 C C . GLU A 1 277 ? 6.526 -9.571 -19.188 1.00 95.56 277 GLU A C 1
ATOM 2211 O O . GLU A 1 277 ? 6.344 -9.406 -17.976 1.00 95.56 277 GLU A O 1
ATOM 2216 N N . CYS A 1 278 ? 7.275 -10.569 -19.669 1.00 93.44 278 CYS A N 1
ATOM 2217 C CA . CYS A 1 278 ? 7.974 -11.508 -18.796 1.00 93.44 278 CYS A CA 1
ATOM 2218 C C . CYS A 1 278 ? 8.907 -10.768 -17.824 1.00 93.44 278 CYS A C 1
ATOM 2220 O O . CYS A 1 278 ? 8.820 -10.957 -16.608 1.00 93.44 278 CYS A O 1
ATOM 2222 N N . ALA A 1 279 ? 9.734 -9.850 -18.334 1.00 90.75 279 ALA A N 1
ATOM 2223 C CA . ALA A 1 279 ? 10.648 -9.067 -17.511 1.00 90.75 279 ALA A CA 1
ATOM 2224 C C . ALA A 1 279 ? 9.904 -8.215 -16.465 1.00 90.75 279 ALA A C 1
ATOM 2226 O O . ALA A 1 279 ? 10.297 -8.211 -15.297 1.00 90.75 279 ALA A O 1
ATOM 2227 N N . ILE A 1 280 ? 8.813 -7.535 -16.847 1.00 93.25 280 ILE A N 1
ATOM 2228 C CA . ILE A 1 280 ? 7.972 -6.729 -15.945 1.00 93.25 280 ILE A CA 1
ATOM 2229 C C . ILE A 1 280 ? 7.488 -7.581 -14.771 1.00 93.25 280 ILE A C 1
ATOM 2231 O O . ILE A 1 280 ? 7.673 -7.208 -13.613 1.00 93.25 280 ILE A O 1
ATOM 2235 N N . ARG A 1 281 ? 6.915 -8.757 -15.043 1.00 91.50 281 ARG A N 1
ATOM 2236 C CA . ARG A 1 281 ? 6.367 -9.626 -13.989 1.00 91.50 281 ARG A CA 1
ATOM 2237 C C . ARG A 1 281 ? 7.442 -10.141 -13.026 1.00 91.50 281 ARG A C 1
ATOM 2239 O O . ARG A 1 281 ? 7.144 -10.367 -11.852 1.00 91.50 281 ARG A O 1
ATOM 2246 N N . MET A 1 282 ? 8.684 -10.275 -13.490 1.00 85.25 282 MET A N 1
ATOM 2247 C CA . MET A 1 282 ? 9.801 -10.787 -12.692 1.00 85.25 282 MET A CA 1
ATOM 2248 C C . MET A 1 282 ? 10.534 -9.706 -11.886 1.00 85.25 282 MET A C 1
ATOM 2250 O O . MET A 1 282 ? 10.882 -9.936 -10.726 1.00 85.25 282 MET A O 1
ATOM 2254 N N . LEU A 1 283 ? 10.775 -8.538 -12.486 1.00 83.12 283 LEU A N 1
ATOM 2255 C CA . LEU A 1 283 ? 11.699 -7.519 -11.961 1.00 83.12 283 LEU A CA 1
ATOM 2256 C C . LEU A 1 283 ? 11.001 -6.284 -11.401 1.00 83.12 283 LEU A C 1
ATOM 2258 O O . LEU A 1 283 ? 11.663 -5.366 -10.909 1.00 83.12 283 LEU A O 1
ATOM 2262 N N . SER A 1 284 ? 9.678 -6.219 -11.491 1.00 88.06 284 SER A N 1
ATOM 2263 C CA . SER A 1 284 ? 8.944 -5.128 -10.880 1.00 88.06 284 SER A CA 1
ATOM 2264 C C . SER A 1 284 ? 8.756 -5.305 -9.375 1.00 88.06 284 SER A C 1
ATOM 2266 O O . SER A 1 284 ? 8.626 -6.414 -8.850 1.00 88.06 284 SER A O 1
ATOM 2268 N N . THR A 1 285 ? 8.710 -4.177 -8.668 1.00 85.25 285 THR A N 1
ATOM 2269 C CA . THR A 1 285 ? 8.493 -4.132 -7.219 1.00 85.25 285 THR A CA 1
ATOM 2270 C C . THR A 1 285 ? 7.741 -2.885 -6.785 1.00 85.25 285 THR A C 1
ATOM 2272 O O . THR A 1 285 ? 7.614 -1.912 -7.525 1.00 85.25 285 THR A O 1
ATOM 2275 N N . THR A 1 286 ? 7.236 -2.942 -5.561 1.00 85.75 286 THR A N 1
ATOM 2276 C CA . THR A 1 286 ? 6.492 -1.873 -4.898 1.00 85.75 286 THR A CA 1
ATOM 2277 C C . THR A 1 286 ? 7.388 -0.674 -4.574 1.00 85.75 286 THR A C 1
ATOM 2279 O O . THR A 1 286 ? 8.540 -0.839 -4.172 1.00 85.75 286 THR A O 1
ATOM 2282 N N . LEU A 1 287 ? 6.837 0.537 -4.689 1.00 84.44 287 LEU A N 1
ATOM 2283 C CA . LEU A 1 287 ? 7.410 1.760 -4.109 1.00 84.44 287 LEU A CA 1
ATOM 2284 C C . LEU A 1 287 ? 6.895 2.049 -2.691 1.00 84.44 287 LEU A C 1
ATOM 2286 O O . LEU A 1 287 ? 7.176 3.109 -2.135 1.00 84.44 287 LEU A O 1
ATOM 2290 N N . TYR A 1 288 ? 6.155 1.114 -2.094 1.00 87.31 288 TYR A N 1
ATOM 2291 C CA . TYR A 1 288 ? 5.540 1.233 -0.773 1.00 87.31 288 TYR A CA 1
ATOM 2292 C C . TYR A 1 288 ? 4.497 2.364 -0.680 1.00 87.31 288 TYR A C 1
ATOM 2294 O O . TYR A 1 288 ? 4.318 2.974 0.375 1.00 87.31 288 TYR A O 1
ATOM 2302 N N . HIS A 1 289 ? 3.767 2.621 -1.767 1.00 92.50 289 HIS A N 1
ATOM 2303 C CA . HIS A 1 289 ? 2.725 3.646 -1.892 1.00 92.50 289 HIS A CA 1
ATOM 2304 C C . HIS A 1 289 ? 1.306 3.074 -1.711 1.00 92.50 289 HIS A C 1
ATOM 2306 O O . HIS A 1 289 ? 0.364 3.484 -2.391 1.00 92.50 289 HIS A O 1
ATOM 2312 N N . TYR A 1 290 ? 1.137 2.141 -0.770 1.00 96.44 290 TYR A N 1
ATOM 2313 C CA . TYR A 1 290 ? -0.157 1.521 -0.487 1.00 96.44 290 TYR A CA 1
ATOM 2314 C C . TYR A 1 290 ? -1.218 2.550 -0.076 1.00 96.44 290 TYR A C 1
ATOM 2316 O O . TYR A 1 290 ? -1.023 3.327 0.863 1.00 96.44 290 TYR A O 1
ATOM 2324 N N . CYS A 1 291 ? -2.378 2.506 -0.724 1.00 96.44 291 CYS A N 1
ATOM 2325 C CA . CYS A 1 291 ? -3.532 3.343 -0.411 1.00 96.44 291 CYS A CA 1
ATOM 2326 C C . CYS A 1 291 ? -4.858 2.653 -0.787 1.00 96.44 291 CYS A C 1
ATOM 2328 O O . CYS A 1 291 ? -4.867 1.531 -1.287 1.00 96.44 291 CYS A O 1
ATOM 2330 N N . GLY A 1 292 ? -5.984 3.314 -0.501 1.00 96.00 292 GLY A N 1
ATOM 2331 C CA . GLY A 1 292 ? -7.312 2.927 -1.001 1.00 96.00 292 GLY A CA 1
ATOM 2332 C C . GLY A 1 292 ? -8.097 1.894 -0.181 1.00 96.00 292 GLY A C 1
ATOM 2333 O O . GLY A 1 292 ? -9.300 1.780 -0.397 1.00 96.00 292 GLY A O 1
ATOM 2334 N N . THR A 1 293 ? -7.472 1.237 0.800 1.00 96.94 293 THR A N 1
ATOM 2335 C CA . THR A 1 293 ? -8.059 0.136 1.601 1.00 96.94 293 THR A CA 1
ATOM 2336 C C . THR A 1 293 ? -9.174 0.526 2.567 1.00 96.94 293 THR A C 1
ATOM 2338 O O . THR A 1 293 ? -9.920 -0.332 3.038 1.00 96.94 293 THR A O 1
ATOM 2341 N N . CYS A 1 294 ? -9.285 1.819 2.868 1.00 96.12 294 CYS A N 1
ATOM 2342 C CA . CYS A 1 294 ? -10.417 2.417 3.568 1.00 96.12 294 CYS A CA 1
ATOM 2343 C C . CYS A 1 294 ? -10.933 3.603 2.740 1.00 96.12 294 CYS A C 1
ATOM 2345 O O . CYS A 1 294 ? -10.805 4.759 3.148 1.00 96.12 294 CYS A O 1
ATOM 2347 N N . LYS A 1 295 ? -11.403 3.330 1.517 1.00 94.75 295 LYS A N 1
ATOM 2348 C CA . LYS A 1 295 ? -11.816 4.356 0.549 1.00 94.75 295 LYS A CA 1
ATOM 2349 C C . LYS A 1 295 ? -12.923 5.250 1.126 1.00 94.75 295 LYS A C 1
ATOM 2351 O O . LYS A 1 295 ? -13.930 4.735 1.615 1.00 94.75 295 LYS A O 1
ATOM 2356 N N . MET A 1 296 ? -12.743 6.567 0.997 1.00 93.19 296 MET A N 1
ATOM 2357 C CA . MET A 1 296 ? -13.806 7.557 1.195 1.00 93.19 296 MET A CA 1
ATOM 2358 C C . MET A 1 296 ? -14.654 7.665 -0.075 1.00 93.19 296 MET A C 1
ATOM 2360 O O . MET A 1 296 ? -14.113 7.681 -1.184 1.00 93.19 296 MET A O 1
ATOM 2364 N N . GLY A 1 297 ? -15.966 7.772 0.081 1.00 89.88 297 GLY A N 1
ATOM 2365 C CA . GLY A 1 297 ? -16.906 7.962 -1.017 1.00 89.88 297 GLY A CA 1
ATOM 2366 C C . GLY A 1 297 ? -18.114 8.790 -0.585 1.00 89.88 297 GLY A C 1
ATOM 2367 O O . GLY A 1 297 ? -18.285 9.054 0.604 1.00 89.88 297 GLY A O 1
ATOM 2368 N N . PRO A 1 298 ? -18.952 9.237 -1.532 1.00 90.69 298 PRO A N 1
ATOM 2369 C CA . PRO A 1 298 ? -20.231 9.844 -1.190 1.00 90.69 298 PRO A CA 1
ATOM 2370 C C . PRO A 1 298 ? -21.113 8.849 -0.425 1.00 90.69 298 PRO A C 1
ATOM 2372 O O . PRO A 1 298 ? -20.963 7.632 -0.566 1.00 90.69 298 PRO A O 1
ATOM 2375 N N . SER A 1 299 ? -22.060 9.370 0.358 1.00 86.75 299 SER A N 1
ATOM 2376 C CA . SER A 1 299 ? -23.026 8.526 1.063 1.00 86.75 299 SER A CA 1
ATOM 2377 C C . SER A 1 299 ? -23.760 7.614 0.071 1.00 86.75 299 SER A C 1
ATOM 2379 O O . SER A 1 299 ? -24.267 8.072 -0.955 1.00 86.75 299 SER A O 1
ATOM 2381 N N . GLY A 1 300 ? -23.758 6.310 0.350 1.00 82.94 300 GLY A N 1
ATOM 2382 C CA . GLY A 1 300 ? -24.320 5.283 -0.529 1.00 82.94 300 GLY A CA 1
ATOM 2383 C C . GLY A 1 300 ? -23.377 4.707 -1.596 1.00 82.94 300 GLY A C 1
ATOM 2384 O O . GLY A 1 300 ? -23.815 3.820 -2.322 1.00 82.94 300 GLY A O 1
ATOM 2385 N N . ASP A 1 301 ? -22.108 5.137 -1.700 1.00 87.94 301 ASP A N 1
ATOM 2386 C CA . ASP A 1 301 ? -21.114 4.452 -2.550 1.00 87.94 301 ASP A CA 1
ATOM 2387 C C . ASP A 1 301 ? -20.848 3.035 -2.004 1.00 87.94 301 ASP A C 1
ATOM 2389 O O . ASP A 1 301 ? -20.231 2.903 -0.943 1.00 87.94 301 ASP A O 1
ATOM 2393 N N . PRO A 1 302 ? -21.243 1.961 -2.718 1.00 85.00 302 PRO A N 1
ATOM 2394 C CA . PRO A 1 302 ? -21.068 0.591 -2.236 1.00 85.00 302 PRO A CA 1
ATOM 2395 C C . PRO A 1 302 ? -19.596 0.158 -2.191 1.00 85.00 302 PRO A C 1
ATOM 2397 O O . PRO A 1 302 ? -19.273 -0.864 -1.592 1.00 85.00 302 PRO A O 1
ATOM 2400 N N . THR A 1 303 ? -18.698 0.916 -2.828 1.00 85.06 303 THR A N 1
ATOM 2401 C CA . THR A 1 303 ? -17.246 0.685 -2.810 1.00 85.06 303 THR A CA 1
ATOM 2402 C C . THR A 1 303 ? -16.529 1.515 -1.740 1.00 85.06 303 THR A C 1
ATOM 2404 O O . THR A 1 303 ? -15.328 1.340 -1.528 1.00 85.06 303 THR A O 1
ATOM 2407 N N . GLY A 1 304 ? -17.242 2.432 -1.076 1.00 77.38 304 GLY A N 1
ATOM 2408 C CA . GLY A 1 304 ? -16.727 3.275 -0.003 1.00 77.38 304 GLY A CA 1
ATOM 2409 C C . GLY A 1 304 ? -16.882 2.616 1.367 1.00 77.38 304 GLY A C 1
ATOM 2410 O O . GLY A 1 304 ? -17.914 2.035 1.689 1.00 77.38 304 GLY A O 1
ATOM 2411 N N . SER A 1 305 ? -15.851 2.727 2.204 1.00 77.44 305 SER A N 1
ATOM 2412 C CA . SER A 1 305 ? -15.896 2.304 3.615 1.00 77.44 305 SER A CA 1
ATOM 2413 C C . SER A 1 305 ? -16.120 3.467 4.588 1.00 77.44 305 SER A C 1
ATOM 2415 O O . SER A 1 305 ? -16.431 3.247 5.758 1.00 77.44 305 SER A O 1
ATOM 2417 N N . SER A 1 306 ? -15.947 4.699 4.112 1.00 70.62 306 SER A N 1
ATOM 2418 C CA . SER A 1 306 ? -16.162 5.938 4.858 1.00 70.62 306 SER A CA 1
ATOM 2419 C C . SER A 1 306 ? -16.848 6.977 3.974 1.00 70.62 306 SER A C 1
ATOM 2421 O O . SER A 1 306 ? -16.686 6.973 2.753 1.00 70.62 306 SER A O 1
ATOM 2423 N N . GLU A 1 307 ? -17.633 7.848 4.601 1.00 70.94 307 GLU A N 1
ATOM 2424 C CA . GLU A 1 307 ? -18.372 8.921 3.930 1.00 70.94 307 GLU A CA 1
ATOM 2425 C C . GLU A 1 307 ? -17.546 10.215 3.940 1.00 70.94 307 GLU A C 1
ATOM 2427 O O . GLU A 1 307 ? -16.782 10.447 4.881 1.00 70.94 307 GLU A O 1
ATOM 2432 N N . ASN A 1 308 ? -17.675 11.014 2.877 1.00 52.31 308 ASN A N 1
ATOM 2433 C CA . ASN A 1 308 ? -17.019 12.314 2.706 1.00 52.31 308 ASN A CA 1
ATOM 2434 C C . ASN A 1 308 ? -17.999 13.473 2.910 1.00 52.31 308 ASN A C 1
ATOM 2436 O O . ASN A 1 308 ? -19.165 13.321 2.479 1.00 52.31 308 ASN A O 1
#

Solvent-accessible surface area (backbone atoms only — not comparable to full-atom values): 17826 Å² total; per-residue (Å²): 137,79,84,84,76,91,54,56,78,66,48,52,51,55,49,48,60,61,42,66,77,75,49,96,73,60,72,69,63,57,51,68,75,64,65,85,42,68,56,64,70,64,44,59,84,48,65,83,42,90,93,54,87,89,79,79,78,58,50,74,55,32,52,39,61,42,81,89,77,71,38,57,42,27,37,32,27,38,41,94,93,39,81,45,76,50,76,36,93,77,69,75,86,89,82,58,54,54,68,49,36,32,51,36,37,38,67,44,14,36,16,45,49,67,67,33,48,78,54,73,37,68,70,76,39,74,30,45,39,13,34,51,23,37,58,36,40,31,34,68,84,45,40,25,37,33,77,46,97,80,39,53,42,49,46,68,82,51,38,74,87,42,63,74,59,32,50,49,49,53,68,52,45,40,73,57,40,76,58,69,64,67,54,62,75,43,46,85,40,26,26,52,70,52,70,47,64,46,86,77,60,75,34,57,12,36,44,44,80,78,55,85,42,82,86,56,73,59,48,75,45,58,44,82,67,69,34,65,64,45,48,54,52,48,49,54,37,48,53,51,50,53,52,55,42,66,32,73,75,37,42,75,34,60,37,38,73,60,91,73,84,48,68,91,36,66,91,35,60,84,92,35,72,67,22,49,52,47,47,46,75,70,49,43,44,75,71,80,54,61,34,50,9,68,25,69,24,58,83,85,40,81,74,25,52,38,71,108

Radius of gyration: 24.68 Å; Cα contacts (8 Å, |Δi|>4): 471; chains: 1; bounding box: 63×46×59 Å

Nearest PDB structures (foldseek):
  8rpf-assembly1_A  TM=7.875E-01  e=3.342E-17  Sphingobacterium daejeonense
  8b7s-assembly1_A  TM=7.861E-01  e=1.755E-16  Novosphingobium sp. B 225
  8bxl-assembly3_E  TM=7.671E-01  e=9.778E-16  Penicillium expansum
  8jpz-assembly1_A  TM=7.297E-01  e=3.080E-12  Aspergillus niger
  3qvp-assembly1_A  TM=7.206E-01  e=2.578E-12  Aspergillus niger

Mean predicted aligned error: 10.56 Å